Protein AF-A0A955GIR9-F1 (afdb_monomer)

pLDDT: mean 86.52, std 14.7, range [34.03, 98.25]

Structure (mmCIF, N/CA/C/O backbone):
data_AF-A0A955GIR9-F1
#
_entry.id   AF-A0A955GIR9-F1
#
loop_
_atom_site.group_PDB
_atom_site.id
_atom_site.type_symbol
_atom_site.label_atom_id
_atom_site.label_alt_id
_atom_site.label_comp_id
_atom_site.label_asym_id
_atom_site.label_entity_id
_atom_site.label_seq_id
_atom_site.pdbx_PDB_ins_code
_atom_site.Cartn_x
_atom_site.Cartn_y
_atom_site.Cartn_z
_atom_site.occupancy
_atom_site.B_iso_or_equiv
_atom_site.auth_seq_id
_atom_site.auth_comp_id
_atom_site.auth_asym_id
_atom_site.auth_atom_id
_atom_site.pdbx_PDB_model_num
ATOM 1 N N . MET A 1 1 ? 24.797 14.367 5.813 1.00 34.03 1 MET A N 1
ATOM 2 C CA . MET A 1 1 ? 24.221 13.313 6.670 1.00 34.03 1 MET A CA 1
ATOM 3 C C . MET A 1 1 ? 22.960 12.843 5.976 1.00 34.03 1 MET A C 1
ATOM 5 O O . MET A 1 1 ? 22.149 13.699 5.647 1.00 34.03 1 MET A O 1
ATOM 9 N N . ALA A 1 2 ? 22.855 11.559 5.633 1.00 34.19 2 ALA A N 1
ATOM 10 C CA . ALA A 1 2 ? 21.601 11.017 5.118 1.00 34.19 2 ALA A CA 1
ATOM 11 C C . ALA A 1 2 ? 20.567 11.131 6.244 1.00 34.19 2 ALA A C 1
ATOM 13 O O . ALA A 1 2 ? 20.858 10.725 7.366 1.00 34.19 2 ALA A O 1
ATOM 14 N N . ALA A 1 3 ? 19.431 11.775 5.984 1.00 36.03 3 ALA A N 1
ATOM 15 C CA . ALA A 1 3 ? 18.349 11.810 6.953 1.00 36.03 3 ALA A CA 1
ATOM 16 C C . ALA A 1 3 ? 17.792 10.387 7.065 1.00 36.03 3 ALA A C 1
ATOM 18 O O . ALA A 1 3 ? 17.328 9.835 6.068 1.00 36.03 3 ALA A O 1
ATOM 19 N N . GLU A 1 4 ? 17.892 9.777 8.246 1.00 43.47 4 GLU A N 1
ATOM 20 C CA . GLU A 1 4 ? 17.147 8.558 8.549 1.00 43.47 4 GLU A CA 1
ATOM 21 C C . GLU A 1 4 ? 15.661 8.901 8.444 1.00 43.47 4 GLU A C 1
ATOM 23 O O . GLU A 1 4 ? 15.160 9.766 9.166 1.00 43.47 4 GLU A O 1
ATOM 28 N N . LEU A 1 5 ? 14.967 8.274 7.492 1.00 52.59 5 LEU A N 1
ATOM 29 C CA . LEU A 1 5 ? 13.514 8.352 7.445 1.00 52.59 5 LEU A CA 1
ATOM 30 C C . LEU A 1 5 ? 12.979 7.697 8.729 1.00 52.59 5 LEU A C 1
ATOM 32 O O . LEU A 1 5 ? 13.460 6.621 9.097 1.00 52.59 5 LEU A O 1
ATOM 36 N N . PRO A 1 6 ? 12.036 8.333 9.444 1.00 59.78 6 PRO A N 1
ATOM 37 C CA . PRO A 1 6 ? 11.453 7.739 10.637 1.00 59.78 6 PRO A CA 1
ATOM 38 C C . PRO A 1 6 ? 10.823 6.389 10.284 1.00 59.78 6 PRO A C 1
ATOM 40 O O . PRO A 1 6 ? 10.183 6.250 9.245 1.00 59.78 6 PRO A O 1
ATOM 43 N N . VAL A 1 7 ? 11.017 5.391 11.148 1.00 69.00 7 VAL A N 1
ATOM 44 C CA . VAL A 1 7 ? 10.391 4.076 10.979 1.00 69.00 7 VAL A CA 1
ATOM 45 C C . VAL A 1 7 ? 8.876 4.248 11.070 1.00 69.00 7 VAL A C 1
ATOM 47 O O . VAL A 1 7 ? 8.363 4.666 12.109 1.00 69.00 7 VAL A O 1
ATOM 50 N N . GLU A 1 8 ? 8.171 3.941 9.985 1.00 82.75 8 GLU A N 1
ATOM 51 C CA . GLU A 1 8 ? 6.710 3.896 9.961 1.00 82.75 8 GLU A CA 1
ATOM 52 C C . GLU A 1 8 ? 6.212 2.748 10.851 1.00 82.75 8 GLU A C 1
ATOM 54 O O . GLU A 1 8 ? 6.776 1.649 10.857 1.00 82.75 8 GLU A O 1
ATOM 59 N N . ILE A 1 9 ? 5.169 3.015 11.641 1.00 90.88 9 ILE A N 1
ATOM 60 C CA . ILE A 1 9 ? 4.527 2.031 12.516 1.00 90.88 9 ILE A CA 1
ATOM 61 C C . ILE A 1 9 ? 3.118 1.824 11.984 1.00 90.88 9 ILE A C 1
ATOM 63 O O . ILE A 1 9 ? 2.282 2.722 12.063 1.00 90.88 9 ILE A O 1
ATOM 67 N N . GLU A 1 10 ? 2.859 0.635 11.456 1.00 93.12 10 GLU A N 1
ATOM 68 C CA . GLU A 1 10 ? 1.596 0.287 10.814 1.00 93.12 10 GLU A CA 1
ATOM 69 C C . GLU A 1 10 ? 1.093 -1.082 11.276 1.00 93.12 10 GLU A C 1
ATOM 71 O O . GLU A 1 10 ? 1.876 -1.967 11.627 1.00 93.12 10 GLU A O 1
ATOM 76 N N . GLY A 1 11 ? -0.226 -1.257 11.247 1.00 94.44 11 GLY A N 1
ATOM 77 C CA . GLY A 1 11 ? -0.863 -2.568 11.325 1.00 94.44 11 GLY A CA 1
ATOM 78 C C . GLY A 1 11 ? -1.603 -2.902 10.034 1.00 94.44 11 GLY A C 1
ATOM 79 O O . GLY A 1 11 ? -1.997 -2.001 9.286 1.00 94.44 11 GLY A O 1
ATOM 80 N N . LYS A 1 12 ? -1.795 -4.199 9.772 1.00 96.44 12 LYS A N 1
ATOM 81 C CA . LYS A 1 12 ? -2.462 -4.710 8.567 1.00 96.44 12 LYS A CA 1
ATOM 82 C C . LYS A 1 12 ? -3.564 -5.687 8.919 1.00 96.44 12 LYS A C 1
ATOM 84 O O . LYS A 1 12 ? -3.333 -6.621 9.680 1.00 96.44 12 LYS A O 1
ATOM 89 N N . TRP A 1 13 ? -4.723 -5.528 8.292 1.00 96.88 13 TRP A N 1
ATOM 90 C CA . TRP A 1 13 ? -5.874 -6.405 8.501 1.00 96.88 13 TRP A CA 1
ATOM 91 C C . TRP A 1 13 ? -6.466 -6.874 7.181 1.00 96.88 13 TRP A C 1
ATOM 93 O O . TRP A 1 13 ? -6.500 -6.124 6.206 1.00 96.88 13 TRP A O 1
ATOM 103 N N . LEU A 1 14 ? -6.990 -8.098 7.159 1.00 97.50 14 LEU A N 1
ATOM 104 C CA . LEU A 1 14 ? -7.974 -8.486 6.151 1.00 97.50 14 LEU A CA 1
ATOM 105 C C . LEU A 1 14 ? -9.303 -7.799 6.467 1.00 97.50 14 LEU A C 1
ATOM 107 O O . LEU A 1 14 ? -9.689 -7.703 7.631 1.00 97.50 14 LEU A O 1
ATOM 111 N N . ILE A 1 15 ? -10.014 -7.337 5.443 1.00 97.19 15 ILE A N 1
ATOM 112 C CA . ILE A 1 15 ? -11.361 -6.787 5.621 1.00 97.19 15 ILE A CA 1
ATOM 113 C C . ILE A 1 15 ? -12.363 -7.934 5.774 1.00 97.19 15 ILE A C 1
ATOM 115 O O . ILE A 1 15 ? -12.434 -8.817 4.922 1.00 97.19 15 ILE A O 1
ATOM 119 N N . GLU A 1 16 ? -13.156 -7.904 6.843 1.00 95.12 16 GLU A N 1
ATOM 120 C CA . GLU A 1 16 ? -14.176 -8.925 7.126 1.00 95.12 16 GLU A CA 1
ATOM 121 C C . GLU A 1 16 ? -15.546 -8.568 6.533 1.00 95.12 16 GLU A C 1
ATOM 123 O O . GLU A 1 16 ? -16.334 -9.445 6.182 1.00 95.12 16 GLU A O 1
ATOM 128 N N . ASN A 1 17 ? -15.854 -7.274 6.421 1.00 95.06 17 ASN A N 1
ATOM 129 C CA . ASN A 1 17 ? -17.151 -6.796 5.957 1.00 95.06 17 ASN A CA 1
ATOM 130 C C . ASN A 1 17 ? -17.052 -5.412 5.299 1.00 95.06 17 ASN A C 1
ATOM 132 O O . ASN A 1 17 ? -16.093 -4.670 5.492 1.00 95.06 17 ASN A O 1
ATOM 136 N N . ASP A 1 18 ? -18.079 -5.033 4.540 1.00 95.25 18 ASP A N 1
ATOM 137 C CA . ASP A 1 18 ? -18.105 -3.790 3.761 1.00 95.25 18 ASP A CA 1
ATOM 138 C C . ASP A 1 18 ? -18.413 -2.516 4.580 1.00 95.25 18 ASP A C 1
ATOM 140 O O . ASP A 1 18 ? -18.605 -1.447 3.993 1.00 95.25 18 ASP A O 1
ATOM 144 N N . LEU A 1 19 ? -18.442 -2.562 5.923 1.00 94.19 19 LEU A N 1
ATOM 145 C CA . LEU A 1 19 ? -18.730 -1.369 6.744 1.00 94.19 19 LEU A CA 1
ATOM 146 C C . LEU A 1 19 ? -17.664 -0.268 6.590 1.00 94.19 19 LEU A C 1
ATOM 148 O O . LEU A 1 19 ? -17.951 0.905 6.837 1.00 94.19 19 LEU A O 1
ATOM 152 N N . TRP A 1 20 ? -16.462 -0.602 6.108 1.00 93.50 20 TRP A N 1
ATOM 153 C CA . TRP A 1 20 ? -15.440 0.385 5.739 1.00 93.50 20 TRP A CA 1
ATOM 154 C C . TRP A 1 20 ? -15.932 1.364 4.656 1.00 93.50 20 TRP A C 1
ATOM 156 O O . TRP A 1 20 ? -15.504 2.515 4.622 1.00 93.50 20 TRP A O 1
ATOM 166 N N . ARG A 1 21 ? -16.886 0.959 3.803 1.00 94.19 21 ARG A N 1
ATOM 167 C CA . ARG A 1 21 ? -17.457 1.812 2.743 1.00 94.19 21 ARG A CA 1
ATOM 168 C C . ARG A 1 21 ? -18.323 2.951 3.276 1.00 94.19 21 ARG A C 1
ATOM 170 O O . ARG A 1 21 ? -18.674 3.849 2.519 1.00 94.19 21 ARG A O 1
ATOM 177 N N . GLN A 1 22 ? -18.688 2.903 4.556 1.00 92.00 22 GLN A N 1
ATOM 178 C CA . GLN A 1 22 ? -19.428 3.971 5.230 1.00 92.00 22 GLN A CA 1
ATOM 179 C C . GLN A 1 22 ? -18.505 5.096 5.715 1.00 92.00 22 GLN A C 1
ATOM 181 O O . GLN A 1 22 ? -18.993 6.147 6.120 1.00 92.00 22 GLN A O 1
ATOM 186 N N . GLN A 1 23 ? -17.184 4.883 5.690 1.00 91.25 23 GLN A N 1
ATOM 187 C CA . GLN A 1 23 ? -16.218 5.911 6.056 1.00 91.25 23 GLN A CA 1
ATOM 188 C C . GLN A 1 23 ? -16.098 6.950 4.941 1.00 91.25 23 GLN A C 1
ATOM 190 O O . GLN A 1 23 ? -16.270 6.655 3.754 1.00 91.25 23 GLN A O 1
ATOM 195 N N . ARG A 1 24 ? -15.762 8.181 5.322 1.00 92.00 24 ARG A N 1
ATOM 196 C CA . ARG A 1 24 ? -15.520 9.253 4.363 1.00 92.00 24 ARG A CA 1
ATOM 197 C C . ARG A 1 24 ? -14.262 8.935 3.553 1.00 92.00 24 ARG A C 1
ATOM 199 O O . ARG A 1 24 ? -13.177 8.783 4.106 1.00 92.00 24 ARG A O 1
ATOM 206 N N . VAL A 1 25 ? -14.405 8.859 2.232 1.00 92.75 25 VAL A N 1
ATOM 207 C CA . VAL A 1 25 ? -13.278 8.660 1.311 1.00 92.75 25 VAL A CA 1
ATOM 208 C C . VAL A 1 25 ? -12.625 10.010 1.025 1.00 92.75 25 VAL A C 1
ATOM 210 O O . VAL A 1 25 ? -13.271 10.915 0.499 1.00 92.75 25 VAL A O 1
ATOM 213 N N . LEU A 1 26 ? -11.341 10.136 1.356 1.00 91.81 26 LEU A N 1
ATOM 214 C CA . LEU A 1 26 ? -10.539 11.334 1.103 1.00 91.81 26 LEU A CA 1
ATOM 215 C C . LEU A 1 26 ? -10.024 11.372 -0.337 1.00 91.81 26 LEU A C 1
ATOM 217 O O . LEU A 1 26 ? -10.061 12.412 -0.990 1.00 91.81 26 LEU A O 1
ATOM 221 N N . ARG A 1 27 ? -9.539 10.232 -0.838 1.00 93.00 27 ARG A N 1
ATOM 222 C CA . ARG A 1 27 ? -9.094 10.052 -2.227 1.00 93.00 27 ARG A CA 1
ATOM 223 C C . ARG A 1 27 ? -9.007 8.571 -2.583 1.00 93.00 27 ARG A C 1
ATOM 225 O O . ARG A 1 27 ? -8.879 7.720 -1.703 1.00 93.00 27 ARG A O 1
ATOM 232 N N . VAL A 1 28 ? -9.010 8.283 -3.882 1.00 94.88 28 VAL A N 1
ATOM 233 C CA . VAL A 1 28 ? -8.782 6.936 -4.422 1.00 94.88 28 VAL A CA 1
ATOM 234 C C . VAL A 1 28 ? -7.630 6.979 -5.414 1.00 94.88 28 VAL A C 1
ATOM 236 O O . VAL A 1 28 ? -7.619 7.813 -6.321 1.00 94.88 28 VAL A O 1
ATOM 239 N N . VAL A 1 29 ? -6.673 6.070 -5.255 1.00 96.44 29 VAL A N 1
ATOM 240 C CA . VAL A 1 29 ? -5.513 5.934 -6.138 1.00 96.44 29 VAL A CA 1
ATOM 241 C C . VAL A 1 29 ? -5.506 4.531 -6.723 1.00 96.44 29 VAL A C 1
ATOM 243 O O . VAL A 1 29 ? -5.449 3.550 -5.988 1.00 96.44 29 VAL A O 1
ATOM 246 N N . ASN A 1 30 ? -5.545 4.413 -8.045 1.00 97.19 30 ASN A N 1
ATOM 247 C CA . ASN A 1 30 ? -5.297 3.133 -8.696 1.00 97.19 30 ASN A CA 1
ATOM 248 C C . ASN A 1 30 ? -3.796 2.950 -8.861 1.00 97.19 30 ASN A C 1
ATOM 250 O O . ASN A 1 30 ? -3.104 3.851 -9.338 1.00 97.19 30 ASN A O 1
ATOM 254 N N . ILE A 1 31 ? -3.307 1.788 -8.452 1.00 97.56 31 ILE A N 1
ATOM 255 C CA . ILE A 1 31 ? -1.887 1.469 -8.399 1.00 97.56 31 ILE A CA 1
ATOM 256 C C . ILE A 1 31 ? -1.647 0.212 -9.220 1.00 97.56 31 ILE A C 1
ATOM 258 O O . ILE A 1 31 ? -2.292 -0.812 -9.002 1.00 97.56 31 ILE A O 1
ATOM 262 N N . PHE A 1 32 ? -0.668 0.290 -10.113 1.00 97.31 32 PHE A N 1
ATOM 263 C CA . PHE A 1 32 ? -0.132 -0.815 -10.891 1.00 97.31 32 PHE A CA 1
ATOM 264 C C . PHE A 1 32 ? 1.349 -0.915 -10.577 1.00 97.31 32 PHE A C 1
ATOM 266 O O . PHE A 1 32 ? 2.105 0.028 -10.804 1.00 97.31 32 PHE A O 1
ATOM 273 N N . GLN A 1 33 ? 1.775 -2.042 -10.031 1.00 96.25 33 GLN A N 1
ATOM 274 C CA . GLN A 1 33 ? 3.166 -2.242 -9.657 1.00 96.25 33 GLN A CA 1
ATOM 275 C C . GLN A 1 33 ? 3.654 -3.606 -10.112 1.00 96.25 33 GLN A C 1
ATOM 277 O O . GLN A 1 33 ? 2.906 -4.584 -10.116 1.00 96.25 33 GLN A O 1
ATOM 282 N N . GLY A 1 34 ? 4.920 -3.647 -10.498 1.00 96.44 34 GLY A N 1
ATOM 283 C CA . GLY A 1 34 ? 5.586 -4.841 -10.979 1.00 96.44 34 GLY A CA 1
ATOM 284 C C . GLY A 1 34 ? 6.974 -4.949 -10.371 1.00 96.44 34 GLY A C 1
ATOM 285 O O . GLY A 1 34 ? 7.661 -3.941 -10.178 1.00 96.44 34 GLY A O 1
ATOM 286 N N . TYR A 1 35 ? 7.368 -6.173 -10.049 1.00 94.75 35 TYR A N 1
ATOM 287 C CA . TYR A 1 35 ? 8.660 -6.481 -9.454 1.00 94.75 35 TYR A CA 1
ATOM 288 C C . TYR A 1 35 ? 9.577 -7.051 -10.528 1.00 94.75 35 TYR A C 1
ATOM 290 O O . TYR A 1 35 ? 9.248 -8.028 -11.198 1.00 94.75 35 TYR A O 1
ATOM 298 N N . LEU A 1 36 ? 10.722 -6.402 -10.714 1.00 92.00 36 LEU A N 1
ATOM 299 C CA . LEU A 1 36 ? 11.750 -6.859 -11.634 1.00 92.00 36 LEU A CA 1
ATOM 300 C C . LEU A 1 36 ? 12.567 -7.953 -10.954 1.00 92.00 36 LEU A C 1
ATOM 302 O O . LEU A 1 36 ? 12.865 -7.875 -9.757 1.00 92.00 36 LEU A O 1
ATOM 306 N N . LYS A 1 37 ? 12.971 -8.956 -11.735 1.00 82.81 37 LYS A N 1
ATOM 307 C CA . LYS A 1 37 ? 13.926 -9.956 -11.257 1.00 82.81 37 LYS A CA 1
ATOM 308 C C . LYS A 1 37 ? 15.225 -9.252 -10.837 1.00 82.81 37 LYS A C 1
ATOM 310 O O . LYS A 1 37 ? 15.639 -8.310 -11.523 1.00 82.81 37 LYS A O 1
ATOM 315 N N . PRO A 1 38 ? 15.866 -9.686 -9.737 1.00 74.88 38 PRO A N 1
ATOM 316 C CA . PRO A 1 38 ? 17.162 -9.150 -9.349 1.00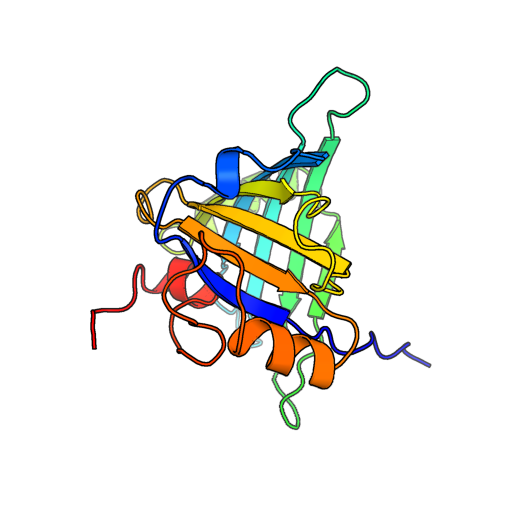 74.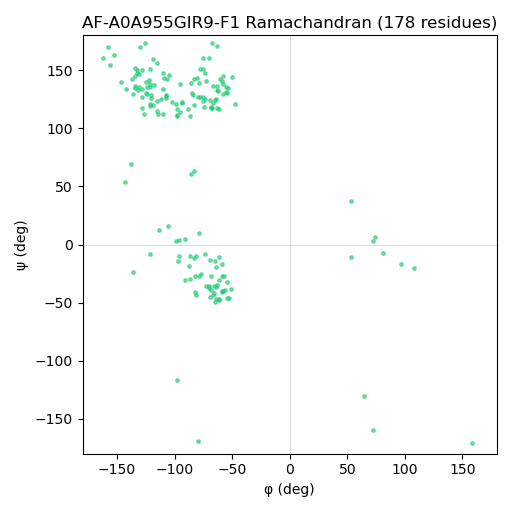88 38 PRO A CA 1
ATOM 317 C C . PRO A 1 38 ? 18.150 -9.297 -10.507 1.00 74.88 38 PRO A C 1
ATOM 319 O O . PRO A 1 38 ? 18.198 -10.344 -11.155 1.00 74.88 38 PRO A O 1
ATOM 322 N N . ASP A 1 39 ? 18.915 -8.245 -10.781 1.00 71.25 39 ASP A N 1
ATOM 323 C CA . ASP A 1 39 ? 20.054 -8.340 -11.692 1.00 71.25 39 ASP A CA 1
ATOM 324 C C . ASP A 1 39 ? 21.269 -8.950 -10.962 1.00 71.25 39 ASP A C 1
ATOM 326 O O . ASP A 1 39 ? 21.157 -9.462 -9.845 1.00 71.25 39 ASP A O 1
ATOM 330 N N . SER A 1 40 ? 22.453 -8.904 -11.579 1.00 70.06 40 SER A N 1
ATOM 331 C CA . SER A 1 40 ? 23.691 -9.427 -10.987 1.00 70.06 40 SER A CA 1
ATOM 332 C C . SER A 1 40 ? 24.073 -8.790 -9.643 1.00 70.06 40 SER A C 1
ATOM 334 O O . SER A 1 40 ? 24.904 -9.354 -8.938 1.00 70.06 40 SER A O 1
ATOM 336 N N . SER A 1 41 ? 23.496 -7.637 -9.282 1.00 64.69 41 SER A N 1
ATOM 337 C CA . SER A 1 41 ? 23.697 -6.994 -7.976 1.00 64.69 41 SER A CA 1
ATOM 338 C C . SER A 1 41 ? 22.822 -7.578 -6.861 1.00 64.69 41 SER A C 1
ATOM 340 O O . SER A 1 41 ? 23.009 -7.225 -5.702 1.00 64.69 41 SER A O 1
ATOM 342 N N . GLY A 1 42 ? 21.843 -8.432 -7.188 1.00 68.00 42 GLY A N 1
ATOM 343 C CA . GLY A 1 42 ? 20.885 -8.965 -6.214 1.00 68.00 42 GLY A CA 1
ATOM 344 C C . GLY A 1 42 ? 19.842 -7.947 -5.734 1.00 68.00 42 GLY A C 1
ATOM 345 O O . GLY A 1 42 ? 19.004 -8.280 -4.896 1.00 68.00 42 GLY A O 1
ATOM 346 N N . MET A 1 43 ? 19.850 -6.722 -6.272 1.00 74.06 43 MET A N 1
ATOM 347 C CA . MET A 1 43 ? 18.963 -5.650 -5.834 1.00 74.06 43 MET A CA 1
ATOM 348 C C . MET A 1 43 ? 17.523 -5.873 -6.310 1.00 74.06 43 MET A C 1
ATOM 350 O O . MET A 1 43 ? 17.250 -6.006 -7.507 1.00 74.06 43 MET A O 1
ATOM 354 N N . ALA A 1 44 ? 16.579 -5.870 -5.368 1.00 82.06 44 ALA A N 1
ATOM 355 C CA . ALA A 1 44 ? 15.161 -5.938 -5.691 1.00 82.06 44 ALA A CA 1
ATOM 356 C C . ALA A 1 44 ? 14.690 -4.577 -6.219 1.00 82.06 44 ALA A C 1
ATOM 358 O O . ALA A 1 44 ? 14.882 -3.546 -5.568 1.00 82.06 44 ALA A O 1
ATOM 359 N N . ARG A 1 45 ? 14.053 -4.573 -7.393 1.00 90.94 45 ARG A N 1
ATOM 360 C CA . ARG A 1 45 ? 13.504 -3.360 -8.007 1.00 90.94 45 ARG A CA 1
ATOM 361 C C . ARG A 1 45 ? 12.006 -3.498 -8.232 1.00 90.94 45 ARG A C 1
ATOM 363 O O . ARG A 1 45 ? 11.526 -4.541 -8.674 1.00 90.94 45 ARG A O 1
ATOM 370 N N . ARG A 1 46 ? 11.277 -2.426 -7.948 1.00 94.62 46 ARG A N 1
ATOM 371 C CA . ARG A 1 46 ? 9.844 -2.286 -8.215 1.00 94.62 46 ARG A CA 1
ATOM 372 C C . ARG A 1 46 ? 9.638 -1.089 -9.125 1.00 94.62 46 ARG A C 1
ATOM 374 O O . ARG A 1 46 ? 10.180 -0.027 -8.847 1.00 94.62 46 ARG A O 1
ATOM 381 N 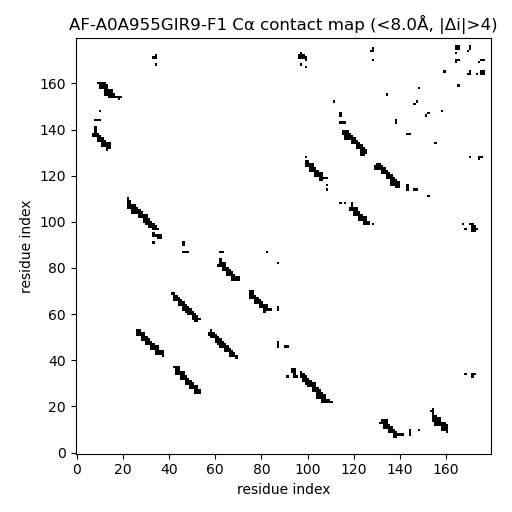N . ILE A 1 47 ? 8.803 -1.235 -10.140 1.00 96.81 47 ILE A N 1
ATOM 382 C CA . ILE A 1 47 ? 8.235 -0.099 -10.870 1.00 96.81 47 ILE A CA 1
ATOM 383 C C . ILE A 1 47 ? 6.766 0.061 -10.488 1.00 96.81 47 ILE A C 1
ATOM 385 O O . ILE A 1 47 ? 6.065 -0.931 -10.266 1.00 96.81 47 ILE A O 1
ATOM 389 N N . ARG A 1 48 ? 6.301 1.304 -10.380 1.00 97.44 48 ARG A N 1
ATOM 390 C CA . ARG A 1 48 ? 4.931 1.649 -9.995 1.00 97.44 48 ARG A CA 1
ATOM 391 C C . ARG A 1 48 ? 4.396 2.747 -10.901 1.00 97.44 48 ARG A C 1
ATOM 393 O O . ARG A 1 48 ? 5.024 3.789 -11.025 1.00 97.44 48 ARG A O 1
ATOM 400 N N . TYR A 1 49 ? 3.211 2.526 -11.450 1.00 97.25 49 TYR A N 1
ATOM 401 C CA . TYR A 1 49 ? 2.349 3.558 -12.003 1.00 97.25 49 TYR A CA 1
ATOM 402 C C . TYR A 1 49 ? 1.164 3.760 -11.057 1.00 97.25 49 TYR A C 1
ATOM 404 O O . TYR A 1 49 ? 0.485 2.799 -10.691 1.00 97.25 49 TYR A O 1
ATOM 412 N N . SER A 1 50 ? 0.916 5.004 -10.666 1.00 96.31 50 SER A N 1
ATOM 413 C CA . SER A 1 50 ? -0.225 5.385 -9.839 1.00 96.31 50 SER A CA 1
ATOM 414 C C . SER A 1 50 ? -1.023 6.477 -10.531 1.00 96.31 50 SER A C 1
ATOM 416 O O . SER A 1 50 ? -0.434 7.415 -11.073 1.00 96.31 50 SER A O 1
ATOM 418 N N . HIS A 1 51 ? -2.351 6.406 -10.459 1.00 94.25 51 HIS A N 1
ATOM 419 C CA . HIS A 1 51 ? -3.199 7.526 -10.848 1.00 94.25 51 HIS A CA 1
ATOM 420 C C . HIS A 1 51 ? -4.303 7.797 -9.829 1.00 94.25 51 HIS A C 1
ATOM 422 O O . HIS A 1 51 ? -4.992 6.885 -9.368 1.00 94.25 51 HIS A O 1
ATOM 428 N N . THR A 1 52 ? -4.485 9.071 -9.498 1.00 92.69 52 THR A N 1
ATOM 429 C CA . THR A 1 52 ? -5.549 9.513 -8.590 1.00 92.69 52 THR A CA 1
ATOM 430 C C . THR A 1 52 ? -6.842 9.689 -9.381 1.00 92.69 52 THR A C 1
ATOM 432 O O . THR A 1 52 ? -6.852 10.334 -10.434 1.00 92.69 52 THR A O 1
ATOM 435 N N . ALA A 1 53 ? -7.931 9.087 -8.907 1.00 80.06 53 ALA A N 1
ATOM 436 C CA . ALA A 1 53 ? -9.264 9.297 -9.460 1.00 80.06 53 ALA A CA 1
ATOM 437 C C . ALA A 1 53 ? -9.889 10.567 -8.860 1.00 80.06 53 ALA A C 1
ATOM 439 O O . ALA A 1 53 ? -9.721 10.844 -7.675 1.00 80.06 53 ALA A O 1
ATOM 440 N N . GLY A 1 54 ? -10.624 11.330 -9.670 1.00 72.94 54 GLY A N 1
ATOM 441 C CA . GLY A 1 54 ? -11.273 12.564 -9.230 1.00 72.94 54 GLY A CA 1
ATOM 442 C C . GLY A 1 54 ? -11.590 13.513 -10.381 1.00 72.94 54 GLY A C 1
ATOM 443 O O . GLY A 1 54 ? -11.471 13.152 -11.564 1.00 72.94 54 GLY A O 1
ATOM 444 N N . ASP A 1 55 ? -12.002 14.727 -10.020 1.00 71.06 55 ASP A N 1
ATOM 445 C CA . ASP A 1 55 ? -12.117 15.841 -10.960 1.00 71.06 55 ASP A CA 1
ATOM 446 C C . ASP A 1 55 ? -10.746 16.224 -11.552 1.00 71.06 55 ASP A C 1
ATOM 448 O O . ASP A 1 55 ? -9.701 15.714 -11.141 1.00 71.06 55 ASP A O 1
ATOM 452 N N . GLU A 1 56 ? -10.738 17.098 -12.558 1.00 67.56 56 GLU A N 1
ATOM 453 C CA . GLU A 1 56 ? -9.502 17.493 -13.247 1.00 67.56 56 GLU A CA 1
ATOM 454 C C . GLU A 1 56 ? -8.431 18.072 -12.311 1.00 67.56 56 GLU A C 1
ATOM 456 O O . GLU A 1 56 ? -7.248 17.913 -12.600 1.00 67.56 56 GLU A O 1
ATOM 461 N N . SER A 1 57 ? -8.814 18.673 -11.178 1.00 67.50 57 SER A N 1
ATOM 462 C CA . SER A 1 57 ? -7.872 19.255 -10.213 1.00 67.50 57 SER A CA 1
ATOM 463 C C . SER A 1 57 ? -7.174 18.209 -9.337 1.00 67.50 57 SER A C 1
ATOM 465 O O . SER A 1 57 ? -6.058 18.436 -8.872 1.00 67.50 57 SER A O 1
ATOM 467 N N . MET A 1 58 ? -7.806 17.048 -9.141 1.00 65.69 58 MET A N 1
ATOM 468 C CA . MET A 1 58 ? -7.280 15.946 -8.328 1.00 65.69 58 MET A CA 1
ATOM 469 C C . MET A 1 58 ? -6.566 14.866 -9.146 1.00 65.69 58 MET A C 1
ATOM 471 O O . MET A 1 58 ? -5.878 14.014 -8.576 1.00 65.69 58 MET A O 1
ATOM 475 N N . ARG A 1 59 ? -6.732 14.859 -10.474 1.00 78.94 59 ARG A N 1
ATOM 476 C CA . ARG A 1 59 ? -6.093 13.871 -11.348 1.00 78.94 59 ARG A CA 1
ATOM 477 C C . ARG A 1 59 ? -4.589 14.092 -11.381 1.00 78.94 59 ARG A C 1
ATOM 479 O O . ARG A 1 59 ? -4.091 15.101 -11.867 1.00 78.94 59 ARG A O 1
ATOM 486 N N . SER A 1 60 ? -3.863 13.081 -10.938 1.00 87.62 60 SER A N 1
ATOM 487 C CA . SER A 1 60 ? -2.415 13.003 -11.069 1.00 87.62 60 SER A CA 1
ATOM 488 C C . SER A 1 60 ? -2.025 11.628 -11.581 1.00 87.62 60 SER A C 1
ATOM 490 O O . SER A 1 60 ? -2.731 10.646 -11.348 1.00 87.62 60 SER A O 1
ATOM 492 N N . CYS A 1 61 ? -0.914 11.569 -12.306 1.00 92.25 61 CYS A N 1
ATOM 493 C CA . CYS A 1 61 ? -0.258 10.335 -12.706 1.00 92.25 61 CYS A CA 1
ATOM 494 C C . CYS A 1 61 ? 1.185 10.396 -12.217 1.00 92.25 61 CYS A C 1
ATOM 496 O O . CYS A 1 61 ? 1.840 11.424 -12.382 1.00 92.25 61 CYS A O 1
ATOM 498 N N . GLN A 1 62 ? 1.668 9.308 -11.634 1.00 95.31 62 GLN A N 1
ATOM 499 C CA . GLN A 1 62 ? 3.039 9.203 -11.156 1.00 95.31 62 GLN A CA 1
ATOM 500 C C . GLN A 1 62 ? 3.633 7.871 -11.594 1.00 95.31 62 GLN A C 1
ATOM 502 O O . GLN A 1 62 ? 2.981 6.831 -11.474 1.00 95.31 62 GLN A O 1
ATOM 507 N N . TRP A 1 63 ? 4.875 7.911 -12.062 1.00 97.00 63 TRP A N 1
ATOM 508 C CA . TRP A 1 63 ? 5.666 6.735 -12.384 1.00 97.00 63 TRP A CA 1
ATOM 509 C C . TRP A 1 63 ? 6.926 6.758 -11.536 1.00 97.00 63 TRP A C 1
ATOM 511 O O . TRP A 1 63 ? 7.653 7.746 -11.519 1.00 97.00 63 TRP A O 1
ATOM 521 N N . LEU A 1 64 ? 7.166 5.674 -10.810 1.00 96.06 64 LEU A N 1
ATOM 522 C CA . LEU A 1 64 ? 8.286 5.558 -9.887 1.00 96.06 64 LEU A CA 1
ATOM 523 C C . LEU A 1 64 ? 9.009 4.239 -10.089 1.00 96.06 64 LEU A C 1
ATOM 525 O O . LEU A 1 64 ? 8.386 3.205 -10.345 1.00 96.06 64 LEU A O 1
ATOM 529 N N . GLN A 1 65 ? 10.315 4.272 -9.865 1.00 94.12 65 GLN A N 1
ATOM 530 C CA . GLN A 1 65 ? 11.119 3.097 -9.590 1.00 94.12 65 GLN A CA 1
ATOM 531 C C . GLN A 1 65 ? 11.576 3.136 -8.132 1.00 94.12 65 GLN A C 1
ATOM 533 O O . GLN A 1 65 ? 12.076 4.150 -7.654 1.00 94.12 65 GLN A O 1
ATOM 538 N N . THR A 1 66 ? 11.440 2.012 -7.440 1.00 91.62 66 THR A N 1
ATOM 539 C CA . THR A 1 66 ? 12.001 1.791 -6.109 1.00 91.62 66 THR A CA 1
ATOM 540 C C . THR A 1 66 ? 13.097 0.740 -6.214 1.00 91.62 66 THR A C 1
ATOM 542 O O . THR A 1 66 ? 12.846 -0.367 -6.700 1.00 91.62 66 THR A O 1
ATOM 545 N N . ALA A 1 67 ? 14.296 1.060 -5.740 1.00 86.94 67 ALA A N 1
ATOM 546 C CA . ALA A 1 67 ? 15.384 0.107 -5.564 1.00 86.94 67 ALA A CA 1
ATOM 547 C C . ALA A 1 67 ? 15.582 -0.159 -4.069 1.00 86.94 67 ALA A C 1
ATOM 549 O O . ALA A 1 67 ? 15.743 0.780 -3.288 1.00 86.94 67 ALA A O 1
ATOM 550 N N . LYS A 1 68 ? 15.553 -1.434 -3.675 1.00 78.81 68 LYS A N 1
ATOM 551 C CA . LYS A 1 68 ? 15.746 -1.859 -2.288 1.00 78.81 68 LYS A CA 1
ATOM 552 C C . LYS A 1 68 ? 17.084 -2.569 -2.151 1.00 78.81 68 LYS A C 1
ATOM 554 O O . LYS A 1 68 ? 17.260 -3.659 -2.698 1.00 78.81 68 LYS A O 1
ATOM 559 N N . GLY A 1 69 ? 18.003 -1.933 -1.429 1.00 68.62 69 GLY A N 1
ATOM 560 C CA . GLY A 1 69 ? 19.320 -2.483 -1.127 1.00 68.62 69 GLY A CA 1
ATOM 561 C C . GLY A 1 69 ? 19.259 -3.697 -0.197 1.00 68.62 69 GLY A C 1
ATOM 562 O O . GLY A 1 69 ? 18.201 -4.060 0.328 1.00 68.62 69 GLY A O 1
ATOM 563 N N . GLU A 1 70 ? 20.414 -4.327 0.016 1.00 66.19 70 GLU A N 1
ATOM 564 C CA . GLU A 1 70 ? 20.538 -5.450 0.945 1.00 66.19 70 GLU A CA 1
ATOM 565 C C . GLU A 1 70 ? 20.102 -5.063 2.364 1.00 66.19 70 GLU A C 1
ATOM 567 O O . GLU A 1 70 ? 20.321 -3.940 2.827 1.00 66.19 70 GLU A O 1
ATOM 572 N N . ARG A 1 71 ? 19.482 -6.014 3.076 1.00 61.47 71 ARG A N 1
ATOM 573 C CA . ARG A 1 71 ? 19.153 -5.813 4.487 1.00 61.47 71 ARG A CA 1
ATOM 574 C C . ARG A 1 71 ? 20.414 -5.930 5.334 1.00 61.47 71 ARG A C 1
ATOM 576 O O . ARG A 1 71 ? 20.981 -7.014 5.438 1.00 61.47 71 ARG A O 1
ATOM 583 N N . VAL A 1 72 ? 20.772 -4.856 6.027 1.00 57.75 72 VAL A N 1
ATOM 584 C CA . VAL A 1 72 ? 21.820 -4.832 7.052 1.00 57.75 72 VAL A CA 1
ATOM 585 C C . VAL A 1 72 ? 21.153 -4.523 8.393 1.00 57.75 72 VAL A C 1
ATOM 587 O O . VAL A 1 72 ? 20.426 -3.543 8.521 1.00 57.75 72 VAL A O 1
ATOM 590 N N . ASN A 1 73 ? 21.338 -5.389 9.395 1.00 61.00 73 ASN A N 1
ATOM 591 C CA . ASN A 1 73 ? 20.743 -5.247 10.737 1.00 61.00 73 ASN A CA 1
ATOM 592 C C . ASN A 1 73 ? 19.213 -5.043 10.743 1.00 61.00 73 ASN A C 1
ATOM 594 O O . ASN A 1 73 ? 18.671 -4.277 11.533 1.00 61.00 73 ASN A O 1
ATOM 598 N N . GLY A 1 74 ? 18.500 -5.723 9.840 1.00 54.38 74 GLY A N 1
ATOM 599 C CA . GLY A 1 74 ? 17.039 -5.633 9.739 1.00 54.38 74 GLY A CA 1
ATOM 600 C C . GLY A 1 74 ? 16.520 -4.415 8.968 1.00 54.38 74 GLY A C 1
ATOM 601 O O . GLY A 1 74 ? 15.335 -4.394 8.632 1.00 54.38 74 GLY A O 1
ATOM 602 N N . GLN A 1 75 ? 17.384 -3.474 8.587 1.00 56.31 75 GLN A N 1
ATOM 603 C CA . GLN A 1 75 ? 17.046 -2.295 7.788 1.00 56.31 75 GLN A CA 1
ATOM 604 C C . GLN A 1 75 ? 17.530 -2.470 6.346 1.00 56.31 75 GLN A C 1
ATOM 606 O O . GLN A 1 75 ? 18.554 -3.102 6.110 1.00 56.31 75 GLN A O 1
ATOM 611 N N . ALA A 1 76 ? 16.794 -1.937 5.376 1.00 66.94 76 ALA A N 1
ATOM 612 C CA . ALA A 1 76 ? 17.240 -1.851 3.988 1.00 66.94 76 ALA A CA 1
ATOM 613 C C . ALA A 1 76 ? 17.020 -0.427 3.498 1.00 66.94 76 ALA A C 1
ATOM 615 O O . ALA A 1 76 ? 15.955 0.142 3.734 1.00 66.94 76 ALA A O 1
ATOM 616 N N . THR A 1 77 ? 18.010 0.122 2.801 1.00 72.50 77 THR A N 1
ATOM 617 C CA . THR A 1 77 ? 17.858 1.405 2.122 1.00 72.50 77 THR A CA 1
ATOM 618 C C . THR A 1 77 ? 16.904 1.225 0.952 1.00 72.50 77 THR A C 1
ATOM 620 O O . THR A 1 77 ? 17.133 0.382 0.080 1.00 72.50 77 THR A O 1
ATOM 623 N N . GLU A 1 78 ? 15.845 2.022 0.931 1.00 78.69 78 GLU A N 1
ATOM 624 C CA . GLU A 1 78 ? 14.954 2.144 -0.214 1.00 78.69 78 GLU A CA 1
ATOM 625 C C . GLU A 1 78 ? 15.204 3.496 -0.876 1.00 78.69 78 GLU A C 1
ATOM 627 O O . GLU A 1 78 ? 15.240 4.531 -0.212 1.00 78.69 78 GLU A O 1
ATOM 632 N N . VAL A 1 79 ? 15.427 3.476 -2.187 1.00 83.44 79 VAL A N 1
ATOM 633 C CA . VAL A 1 79 ? 15.565 4.685 -3.001 1.00 83.44 79 VAL A CA 1
ATOM 634 C C . VAL A 1 79 ? 14.405 4.707 -3.978 1.00 83.44 79 VAL A C 1
ATOM 636 O O . VAL A 1 79 ? 14.301 3.824 -4.832 1.00 83.44 79 VAL A O 1
ATOM 639 N N . GLU A 1 80 ? 13.532 5.700 -3.837 1.00 89.69 80 GLU A N 1
ATOM 640 C CA . GLU A 1 80 ? 12.483 5.994 -4.811 1.00 89.69 80 GLU A CA 1
ATOM 641 C C . GLU A 1 80 ? 12.956 7.084 -5.776 1.00 89.69 80 GLU A C 1
ATOM 643 O O . GLU A 1 80 ? 13.626 8.043 -5.390 1.00 89.69 80 GLU A O 1
ATOM 648 N N . THR A 1 81 ? 12.654 6.918 -7.059 1.00 92.62 81 THR A N 1
ATOM 649 C CA . THR A 1 81 ? 13.025 7.869 -8.111 1.00 92.62 81 THR A CA 1
ATOM 650 C C . THR A 1 81 ? 11.893 7.968 -9.119 1.00 92.62 81 THR A C 1
ATOM 652 O O . THR A 1 81 ? 11.352 6.942 -9.540 1.00 92.62 81 THR A O 1
ATOM 655 N N . ASP A 1 82 ? 11.537 9.195 -9.501 1.00 95.94 82 ASP A N 1
ATOM 656 C CA . ASP A 1 82 ? 10.615 9.439 -10.608 1.00 95.94 82 ASP A CA 1
ATOM 657 C C . ASP A 1 82 ? 11.210 8.893 -11.906 1.00 95.94 82 ASP A C 1
ATOM 659 O O . ASP A 1 82 ? 12.373 9.135 -12.228 1.00 95.94 82 ASP A O 1
ATOM 663 N N . ILE A 1 83 ? 10.393 8.150 -12.644 1.00 95.69 83 ILE A N 1
ATOM 664 C CA . ILE A 1 83 ? 10.710 7.696 -13.996 1.00 95.69 83 ILE A CA 1
ATOM 665 C C . ILE A 1 83 ? 9.679 8.270 -14.959 1.00 95.69 83 ILE A C 1
ATOM 667 O O . ILE A 1 83 ? 8.578 8.674 -14.583 1.00 95.69 83 ILE A O 1
ATOM 671 N N . THR A 1 84 ? 10.027 8.319 -16.230 1.00 96.56 84 THR A N 1
ATOM 672 C CA . THR A 1 84 ? 9.104 8.701 -17.288 1.00 96.56 84 THR A CA 1
ATOM 673 C C . THR A 1 84 ? 8.122 7.569 -17.583 1.00 96.56 84 THR A C 1
ATOM 675 O O . THR A 1 84 ? 8.364 6.389 -17.317 1.00 96.56 84 THR A O 1
ATOM 678 N N . ARG A 1 85 ? 7.003 7.926 -18.216 1.00 96.19 85 ARG A N 1
ATOM 679 C CA . ARG A 1 85 ? 6.056 6.946 -18.755 1.00 96.19 85 ARG A CA 1
ATOM 680 C C . ARG A 1 85 ? 6.726 5.967 -19.730 1.00 96.19 85 ARG A C 1
ATOM 682 O O . ARG A 1 85 ? 6.395 4.789 -19.699 1.00 96.19 85 ARG A O 1
ATOM 689 N N . ILE A 1 86 ? 7.647 6.451 -20.568 1.00 97.25 86 ILE A N 1
ATOM 690 C CA . ILE A 1 86 ? 8.349 5.631 -21.569 1.00 97.25 86 ILE A CA 1
ATOM 691 C C . ILE A 1 86 ? 9.212 4.578 -20.867 1.00 97.25 86 ILE A C 1
ATOM 693 O O . ILE A 1 86 ? 9.071 3.395 -21.154 1.00 97.25 86 ILE A O 1
ATOM 697 N N . GLU A 1 87 ? 10.018 4.982 -19.881 1.00 96.75 87 GLU A N 1
ATOM 698 C CA . GLU A 1 87 ? 10.839 4.048 -19.093 1.00 96.75 87 GLU A CA 1
ATOM 699 C C . GLU A 1 87 ? 9.978 2.998 -18.376 1.00 96.75 87 GLU A C 1
ATOM 701 O O . GLU A 1 87 ? 10.319 1.815 -18.349 1.00 96.75 87 GLU A O 1
ATOM 706 N N . PHE A 1 88 ? 8.827 3.399 -17.823 1.00 96.88 88 PHE A N 1
ATOM 707 C CA . PHE A 1 88 ? 7.889 2.446 -17.231 1.00 96.88 88 PHE A CA 1
ATOM 708 C C . PHE A 1 88 ? 7.357 1.443 -18.263 1.00 96.88 88 PHE A C 1
ATOM 710 O O . PHE A 1 88 ? 7.341 0.246 -17.986 1.00 96.88 88 PHE A O 1
ATOM 717 N N . GLU A 1 89 ? 6.921 1.909 -19.437 1.00 96.56 89 GLU A N 1
ATOM 718 C CA . GLU A 1 89 ? 6.383 1.056 -20.505 1.00 96.56 89 GLU A CA 1
ATOM 719 C C . GLU A 1 89 ? 7.436 0.068 -21.041 1.00 96.56 89 GLU A C 1
ATOM 721 O O . GLU A 1 89 ? 7.096 -1.082 -21.319 1.00 96.56 89 GLU A O 1
ATOM 726 N N . GLU A 1 90 ? 8.711 0.461 -21.108 1.00 96.94 90 GLU A N 1
ATOM 727 C CA . GLU A 1 90 ? 9.828 -0.416 -21.495 1.00 96.94 90 GLU A CA 1
ATOM 728 C C . GLU A 1 90 ? 10.144 -1.490 -20.439 1.00 96.94 90 GLU A C 1
ATOM 730 O O . GLU A 1 90 ? 10.460 -2.638 -20.771 1.00 96.94 90 GLU A O 1
ATOM 735 N N . LEU A 1 91 ? 10.049 -1.141 -19.152 1.00 95.62 91 LEU A N 1
ATOM 736 C CA . LEU A 1 91 ? 10.320 -2.062 -18.044 1.00 95.62 91 LEU A CA 1
ATOM 737 C C . LEU A 1 91 ? 9.122 -2.966 -17.719 1.00 95.62 91 LEU A C 1
ATOM 739 O O . LEU A 1 91 ? 9.309 -4.082 -17.229 1.00 95.62 91 LEU A O 1
ATOM 743 N N . TRP A 1 92 ? 7.893 -2.522 -17.992 1.00 96.88 92 TRP A N 1
ATOM 744 C CA . TRP A 1 92 ? 6.671 -3.225 -17.602 1.00 96.88 92 TRP A CA 1
ATOM 745 C C . TRP A 1 92 ? 6.611 -4.684 -18.070 1.00 96.88 92 TRP A C 1
ATOM 747 O O . TRP A 1 92 ? 6.322 -5.538 -17.222 1.00 96.88 92 TRP A O 1
ATOM 757 N N . PRO A 1 93 ? 6.929 -5.046 -19.330 1.00 96.56 93 PRO A N 1
ATOM 758 C CA . PRO A 1 93 ? 6.941 -6.441 -19.776 1.00 96.56 93 PRO A CA 1
ATOM 759 C C . PRO A 1 93 ? 7.827 -7.360 -18.923 1.00 96.56 93 PRO A C 1
ATOM 761 O O . PRO A 1 93 ? 7.472 -8.510 -18.695 1.00 96.56 93 PRO A O 1
ATOM 764 N N . GLN A 1 94 ? 8.925 -6.846 -18.363 1.00 95.19 94 GLN A N 1
ATOM 765 C CA . GLN A 1 94 ? 9.877 -7.629 -17.561 1.00 95.19 94 GLN A CA 1
ATOM 766 C C . GLN A 1 94 ? 9.349 -8.004 -16.166 1.00 95.19 94 GLN A C 1
ATOM 768 O O . GLN A 1 94 ? 9.987 -8.773 -15.449 1.00 95.19 94 GLN A O 1
ATOM 773 N N . THR A 1 95 ? 8.194 -7.462 -15.777 1.00 95.50 95 THR A N 1
ATOM 774 C CA . THR A 1 95 ? 7.522 -7.751 -14.500 1.00 95.50 95 THR A CA 1
ATOM 775 C C . THR A 1 95 ? 6.438 -8.825 -14.621 1.00 95.50 95 THR A C 1
ATOM 777 O O . THR A 1 95 ? 5.713 -9.078 -13.662 1.00 95.50 95 THR A O 1
ATOM 780 N N . GLU A 1 96 ? 6.268 -9.432 -15.799 1.00 94.06 96 GLU A N 1
ATOM 781 C CA . GLU A 1 96 ? 5.263 -10.473 -16.027 1.00 94.06 96 GLU A CA 1
ATOM 782 C C . GLU A 1 96 ? 5.382 -11.626 -15.012 1.00 94.06 96 GLU A C 1
ATOM 784 O O . GLU A 1 96 ? 6.476 -12.090 -14.694 1.00 94.06 96 GLU A O 1
ATOM 789 N N . GLY A 1 97 ? 4.236 -12.053 -14.468 1.00 92.38 97 GLY A N 1
ATOM 790 C CA . GLY A 1 97 ? 4.165 -13.033 -13.379 1.00 92.38 97 GLY A CA 1
ATOM 791 C C . GLY A 1 97 ? 4.570 -12.496 -12.000 1.00 92.38 97 GLY A C 1
ATOM 792 O O . GLY A 1 97 ? 4.687 -13.268 -11.055 1.00 92.38 97 GLY A O 1
ATOM 793 N N . SER A 1 98 ? 4.829 -11.193 -11.860 1.00 95.38 98 SER A N 1
ATOM 794 C CA . SER A 1 98 ? 5.196 -10.560 -10.586 1.00 95.38 98 SER A CA 1
ATOM 795 C C . SER A 1 98 ? 4.579 -9.165 -10.458 1.00 95.38 98 SER A C 1
ATOM 797 O O . SER A 1 98 ? 5.275 -8.169 -10.238 1.00 95.38 98 SER A O 1
ATOM 799 N N . ARG A 1 99 ? 3.252 -9.078 -10.623 1.00 96.25 99 ARG A N 1
ATOM 800 C CA . ARG A 1 99 ? 2.486 -7.820 -10.629 1.00 96.25 99 ARG A CA 1
ATOM 801 C C . ARG A 1 99 ? 1.412 -7.796 -9.552 1.00 96.25 99 ARG A C 1
ATOM 803 O O . ARG A 1 99 ? 0.836 -8.816 -9.203 1.00 96.25 99 ARG A O 1
ATOM 810 N N . VAL A 1 100 ? 1.111 -6.591 -9.084 1.00 97.12 100 VAL A N 1
ATOM 811 C CA . VAL A 1 100 ? -0.048 -6.287 -8.241 1.00 97.12 100 VAL A CA 1
ATOM 812 C C . VAL A 1 100 ? -0.748 -5.070 -8.823 1.00 97.12 100 VAL A C 1
ATOM 814 O O . VAL A 1 100 ? -0.108 -4.054 -9.103 1.00 97.12 100 VAL A O 1
ATOM 817 N N . SER A 1 101 ? -2.067 -5.151 -8.951 1.00 97.56 101 SER A N 1
ATOM 818 C CA . SER A 1 101 ? -2.926 -3.997 -9.201 1.00 97.56 101 SER A CA 1
ATOM 819 C C . SER A 1 101 ? -3.979 -3.874 -8.109 1.00 97.56 101 SER A C 1
ATOM 821 O O . SER A 1 101 ? -4.489 -4.875 -7.599 1.00 97.56 101 SER A O 1
ATOM 823 N N . LYS A 1 102 ? -4.271 -2.636 -7.706 1.00 97.75 102 LYS A N 1
ATOM 824 C CA . LYS A 1 102 ? -5.242 -2.347 -6.648 1.00 97.75 102 LYS A CA 1
ATOM 825 C C . LYS A 1 102 ? -5.820 -0.943 -6.751 1.00 97.75 102 LYS A C 1
ATOM 827 O O . LYS A 1 102 ? -5.167 -0.030 -7.257 1.00 97.75 102 LYS A O 1
ATOM 832 N N . SER A 1 103 ? -7.021 -0.773 -6.214 1.00 97.44 103 SER A N 1
ATOM 833 C CA . SER A 1 103 ? -7.590 0.538 -5.897 1.00 97.44 103 SER A CA 1
ATOM 834 C C . SER A 1 103 ? -7.367 0.814 -4.413 1.00 97.44 103 SER A C 1
ATOM 836 O O . SER A 1 103 ? -7.884 0.090 -3.564 1.00 97.44 103 SER A O 1
ATOM 838 N N . ARG A 1 104 ? -6.587 1.852 -4.118 1.00 97.81 104 ARG A N 1
ATOM 839 C CA . ARG A 1 104 ? -6.215 2.286 -2.775 1.00 97.81 104 ARG A CA 1
ATOM 840 C C . ARG A 1 104 ? -7.114 3.433 -2.326 1.00 97.81 104 ARG A C 1
ATOM 842 O O . ARG A 1 104 ? -7.029 4.537 -2.867 1.00 97.81 104 ARG A O 1
ATOM 849 N N . TYR A 1 105 ? -7.966 3.169 -1.348 1.00 96.50 105 TYR A N 1
ATOM 850 C CA . TYR A 1 105 ? -8.859 4.139 -0.728 1.00 96.50 105 TYR A CA 1
ATOM 851 C C . TYR A 1 105 ? -8.186 4.724 0.503 1.00 96.50 105 TYR A C 1
ATOM 853 O O . TYR A 1 105 ? -7.830 3.987 1.415 1.00 96.50 105 TYR A O 1
ATOM 861 N N . TYR A 1 106 ? -8.046 6.043 0.536 1.00 94.88 106 TYR A N 1
ATOM 862 C CA . TYR A 1 106 ? -7.632 6.771 1.729 1.00 94.88 106 TYR A CA 1
ATOM 863 C C . TYR A 1 106 ? -8.893 7.212 2.458 1.00 94.88 106 TYR A C 1
ATOM 865 O O . TYR A 1 106 ? -9.742 7.887 1.863 1.00 94.88 106 TYR A O 1
ATOM 873 N N . LEU A 1 107 ? -9.032 6.800 3.710 1.00 93.31 107 LEU A N 1
ATOM 874 C CA . LEU A 1 107 ? -10.229 7.025 4.508 1.00 93.31 107 LEU A CA 1
ATOM 875 C C . LEU A 1 107 ? -9.951 8.029 5.620 1.00 93.31 107 LEU A C 1
ATOM 877 O O . LEU A 1 107 ? -8.861 8.067 6.185 1.00 93.31 107 LEU A O 1
ATOM 881 N N . ASP A 1 108 ? -10.973 8.804 5.951 1.00 89.06 108 ASP A N 1
ATOM 882 C CA . ASP A 1 108 ? -11.021 9.586 7.176 1.00 89.06 108 ASP A CA 1
ATOM 883 C C . ASP A 1 108 ? -11.784 8.784 8.232 1.00 89.06 108 ASP A C 1
ATOM 885 O O . ASP A 1 108 ? -12.983 8.519 8.081 1.00 89.06 108 ASP A O 1
ATOM 889 N N . LEU A 1 109 ? -11.096 8.364 9.294 1.00 79.00 109 LEU A N 1
ATOM 890 C CA . LEU A 1 109 ? -11.736 7.730 10.446 1.00 79.00 109 LEU A CA 1
ATOM 891 C C . LEU A 1 109 ? -12.288 8.805 11.396 1.00 79.00 109 LEU A C 1
ATOM 893 O O . LEU A 1 109 ? -11.890 8.884 12.556 1.00 79.00 109 LEU A O 1
ATOM 897 N N . GLU A 1 110 ? -13.259 9.602 10.934 1.00 59.38 110 GLU A N 1
ATOM 898 C CA . GLU A 1 110 ? -13.971 10.561 11.800 1.00 59.38 110 GLU A CA 1
ATOM 899 C C . GLU A 1 110 ? -14.724 9.834 12.941 1.00 59.38 110 GLU A C 1
ATOM 901 O O . GLU A 1 110 ? -14.863 10.356 14.047 1.00 59.38 110 GLU A O 1
ATOM 906 N N . ALA A 1 111 ? -15.185 8.598 12.703 1.00 49.94 111 ALA A N 1
ATOM 907 C CA . ALA A 1 111 ? -16.125 7.894 13.580 1.00 49.94 111 ALA A CA 1
ATOM 908 C C . ALA A 1 111 ? -15.492 7.112 14.746 1.00 49.94 111 ALA A C 1
ATOM 910 O O . ALA A 1 111 ? -16.218 6.641 15.623 1.00 49.94 111 ALA A O 1
ATOM 911 N N . ALA A 1 112 ? -14.166 6.943 14.791 1.00 48.78 112 ALA A N 1
ATOM 912 C CA . ALA A 1 112 ? -13.574 6.056 15.790 1.00 48.78 112 ALA A CA 1
ATOM 913 C C . ALA A 1 112 ? -13.2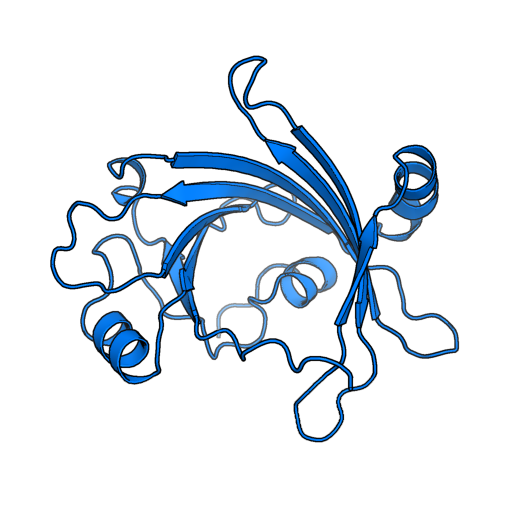59 6.732 17.126 1.00 48.78 112 ALA A C 1
ATOM 915 O O . ALA A 1 112 ? -13.073 5.993 18.084 1.00 48.78 112 ALA A O 1
ATOM 916 N N . GLY A 1 113 ? -13.166 8.070 17.212 1.00 50.72 113 GLY A N 1
ATOM 917 C CA . GLY A 1 113 ? -12.982 8.876 18.444 1.00 50.72 113 GLY A CA 1
ATOM 918 C C . GLY A 1 113 ? -11.806 8.520 19.383 1.00 50.72 113 GLY A C 1
ATOM 919 O O . GLY A 1 113 ? -11.502 9.267 20.306 1.00 50.72 113 GLY A O 1
ATOM 920 N N . LYS A 1 114 ? -11.158 7.377 19.161 1.00 61.72 114 LYS A N 1
ATOM 921 C CA . LYS A 1 114 ? -10.207 6.663 20.015 1.00 61.72 114 LYS A CA 1
ATOM 922 C C . LYS A 1 114 ? -9.001 6.169 19.218 1.00 61.72 114 LYS A C 1
ATOM 924 O O . LYS A 1 114 ? -7.946 5.966 19.802 1.00 61.72 114 LYS A O 1
ATOM 929 N N . ILE A 1 115 ? -9.142 5.979 17.903 1.00 69.00 115 ILE A N 1
ATOM 930 C CA . ILE A 1 115 ? -8.050 5.516 17.044 1.00 69.00 115 ILE A CA 1
ATOM 931 C C . ILE A 1 115 ? -7.238 6.730 16.591 1.00 69.00 115 ILE A C 1
ATOM 933 O O . ILE A 1 115 ? -7.712 7.543 15.800 1.00 69.00 115 ILE A O 1
ATOM 937 N N . ARG A 1 116 ? -6.005 6.847 17.091 1.00 81.06 116 ARG A N 1
ATOM 938 C CA . ARG A 1 116 ? -5.035 7.884 16.701 1.00 81.06 116 ARG A CA 1
ATOM 939 C C . ARG A 1 116 ? -4.242 7.448 15.464 1.00 81.06 116 ARG A C 1
ATOM 941 O O . ARG A 1 116 ? -3.025 7.284 15.516 1.00 81.06 116 ARG A O 1
ATOM 948 N N . ALA A 1 117 ? -4.952 7.221 14.360 1.00 87.00 117 ALA A N 1
ATOM 949 C CA . ALA A 1 117 ? -4.334 6.897 13.078 1.00 87.00 117 ALA A CA 1
ATOM 950 C C . ALA A 1 117 ? -3.795 8.162 12.395 1.00 87.00 117 ALA A C 1
ATOM 952 O O . ALA A 1 117 ? -4.443 9.209 12.402 1.00 87.00 117 ALA A O 1
ATOM 953 N N . LYS A 1 118 ? -2.614 8.051 11.790 1.00 90.62 118 LYS A N 1
ATOM 954 C CA . LYS A 1 118 ? -2.065 9.052 10.869 1.00 90.62 118 LYS A CA 1
ATOM 955 C C . LYS A 1 118 ? -2.631 8.883 9.467 1.00 90.62 118 LYS A C 1
ATOM 957 O O . LYS A 1 118 ? -2.945 9.869 8.811 1.00 90.62 118 LYS A O 1
ATOM 962 N N . GLU A 1 119 ? -2.761 7.635 9.029 1.00 92.69 119 GLU A N 1
ATOM 963 C CA . GLU A 1 119 ? -3.281 7.294 7.715 1.00 92.69 119 GLU A CA 1
ATOM 964 C C . GLU A 1 119 ? -4.052 5.974 7.787 1.00 92.69 119 GLU A C 1
ATOM 966 O O . GLU A 1 119 ? -3.665 5.047 8.499 1.00 92.69 119 GLU A O 1
ATOM 971 N N . VAL A 1 120 ? -5.173 5.912 7.069 1.00 94.44 120 VAL A N 1
ATOM 972 C CA . VAL A 1 120 ? -6.044 4.737 7.003 1.00 94.44 120 VAL A CA 1
ATOM 973 C C . VAL A 1 120 ? -6.273 4.420 5.542 1.00 94.44 120 VAL A C 1
ATOM 975 O O . VAL A 1 120 ? -6.856 5.213 4.796 1.00 94.44 120 VAL A O 1
ATOM 978 N N . ILE A 1 121 ? -5.816 3.245 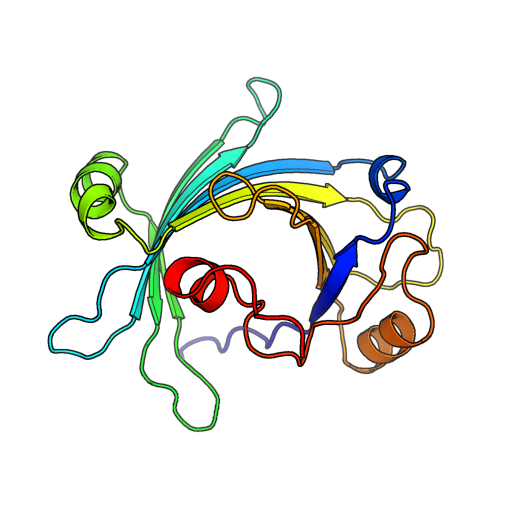5.143 1.00 96.88 121 ILE A N 1
ATOM 979 C CA . ILE A 1 121 ? -5.873 2.775 3.773 1.00 96.88 121 ILE A CA 1
ATOM 980 C C . ILE A 1 121 ? -6.726 1.521 3.713 1.00 96.88 121 ILE A C 1
ATOM 982 O O . ILE A 1 121 ? -6.547 0.619 4.524 1.00 96.88 121 ILE A O 1
ATOM 986 N N . VAL A 1 122 ? -7.588 1.431 2.701 1.00 97.81 122 VAL A N 1
ATOM 987 C CA . VAL A 1 122 ? -8.185 0.170 2.254 1.00 97.81 122 VAL A CA 1
ATOM 988 C C . VAL A 1 122 ? -7.780 -0.096 0.809 1.00 97.81 122 VAL A C 1
ATOM 990 O O . VAL A 1 122 ? -8.075 0.685 -0.093 1.00 97.81 122 VAL A O 1
ATOM 993 N N . ASP A 1 123 ? -7.108 -1.215 0.582 1.00 98.25 123 ASP A N 1
ATOM 994 C CA . ASP A 1 123 ? -6.719 -1.707 -0.731 1.00 98.25 123 ASP A CA 1
ATOM 995 C C . ASP A 1 123 ? -7.695 -2.778 -1.212 1.00 98.25 123 ASP A C 1
ATOM 997 O O . ASP A 1 123 ? -7.818 -3.837 -0.596 1.00 98.25 123 ASP A O 1
ATOM 1001 N N . ILE A 1 124 ? -8.329 -2.533 -2.358 1.00 97.94 124 ILE A N 1
ATOM 1002 C CA . ILE A 1 124 ? -9.063 -3.557 -3.108 1.00 97.94 124 ILE A CA 1
ATOM 1003 C C . ILE A 1 124 ? -8.146 -4.077 -4.211 1.00 97.94 124 ILE A C 1
ATOM 1005 O O . ILE A 1 124 ? -7.859 -3.354 -5.172 1.00 97.94 124 ILE A O 1
ATOM 1009 N N . PHE A 1 125 ? -7.693 -5.320 -4.080 1.00 97.81 125 PHE A N 1
ATOM 1010 C CA . PHE A 1 125 ? -6.823 -5.949 -5.066 1.00 97.81 125 PHE A CA 1
ATOM 1011 C C . PHE A 1 125 ? -7.608 -6.429 -6.292 1.00 97.81 125 PHE A C 1
ATOM 1013 O O . PHE A 1 125 ? -8.799 -6.743 -6.236 1.00 97.81 125 PHE A O 1
ATOM 1020 N N . GLN A 1 126 ? -6.920 -6.448 -7.429 1.00 96.31 126 GLN A N 1
ATOM 1021 C CA . GLN A 1 126 ? -7.470 -6.765 -8.743 1.00 96.31 126 GLN A CA 1
ATOM 1022 C C . GLN A 1 126 ? -6.668 -7.901 -9.401 1.00 96.31 126 GLN A C 1
ATOM 1024 O O . GLN A 1 126 ? -5.619 -8.314 -8.903 1.00 96.31 126 GLN A O 1
ATOM 1029 N N . GLY A 1 127 ? -7.150 -8.390 -10.549 1.00 93.38 127 GLY A N 1
ATOM 1030 C CA . GLY A 1 127 ? -6.474 -9.440 -11.316 1.00 93.38 127 GLY A CA 1
ATOM 1031 C C . GLY A 1 127 ? -6.410 -10.757 -10.545 1.00 93.38 127 GLY A C 1
ATOM 1032 O O . GLY A 1 127 ? -7.418 -11.198 -9.999 1.00 93.38 127 GLY A O 1
ATOM 1033 N N . ASP A 1 128 ? -5.223 -11.354 -10.465 1.00 91.69 128 ASP A N 1
ATOM 1034 C CA . ASP A 1 128 ? -4.999 -12.650 -9.803 1.00 91.69 128 ASP A CA 1
ATOM 1035 C C . ASP A 1 128 ? -5.250 -12.618 -8.284 1.00 91.69 128 ASP A C 1
ATOM 1037 O O . ASP A 1 128 ? -5.378 -13.661 -7.647 1.00 91.69 128 ASP A O 1
ATOM 1041 N N . LEU A 1 129 ? -5.348 -11.420 -7.699 1.00 95.81 129 LEU A N 1
ATOM 1042 C CA . LEU A 1 129 ? -5.647 -11.192 -6.284 1.00 95.81 129 LEU A CA 1
ATOM 1043 C C . LEU A 1 129 ? -7.086 -10.695 -6.065 1.00 95.81 129 LEU A C 1
ATOM 1045 O O . LEU A 1 129 ? -7.401 -10.150 -5.006 1.00 95.81 129 LEU A O 1
ATOM 1049 N N . LEU A 1 130 ? -7.964 -10.843 -7.064 1.00 94.81 130 LEU A N 1
ATOM 1050 C CA . LEU A 1 130 ? -9.365 -10.446 -6.958 1.00 94.81 130 LEU A CA 1
ATOM 1051 C C . LEU A 1 130 ? -10.036 -11.114 -5.747 1.00 94.81 130 LEU A C 1
ATOM 1053 O O . LEU A 1 130 ? -9.952 -12.324 -5.555 1.00 94.81 130 LEU A O 1
ATOM 1057 N N . GLY A 1 131 ? -10.737 -10.304 -4.954 1.00 93.94 131 GLY A N 1
ATOM 1058 C CA . GLY A 1 131 ? -11.396 -10.737 -3.719 1.00 93.94 131 GLY A CA 1
ATOM 1059 C C . GLY A 1 131 ? -10.569 -10.483 -2.459 1.00 93.94 131 GLY A C 1
ATOM 1060 O O . GLY A 1 131 ? -11.142 -10.438 -1.373 1.00 93.94 131 GLY A O 1
ATOM 1061 N N . LEU A 1 132 ? -9.261 -10.229 -2.583 1.00 96.75 132 LEU A N 1
ATOM 1062 C CA . LEU A 1 132 ? -8.461 -9.740 -1.465 1.00 96.75 132 LEU A CA 1
ATOM 1063 C C . LEU A 1 132 ? -8.757 -8.259 -1.223 1.00 96.75 132 LEU A C 1
ATOM 1065 O O . LEU A 1 132 ? -8.573 -7.412 -2.102 1.00 96.75 132 LEU A O 1
ATOM 1069 N N . VAL A 1 133 ? -9.170 -7.948 0.001 1.00 98.00 133 VAL A N 1
ATOM 1070 C CA . VAL A 1 133 ? -9.292 -6.578 0.490 1.00 98.00 133 VAL A CA 1
ATOM 1071 C C . VAL A 1 133 ? -8.537 -6.475 1.807 1.00 98.00 133 VAL A C 1
ATOM 1073 O O . VAL A 1 133 ? -8.746 -7.281 2.715 1.00 98.00 133 VAL A O 1
ATOM 1076 N N . MET A 1 134 ? -7.638 -5.501 1.896 1.00 97.88 134 MET A N 1
ATOM 1077 C CA . MET A 1 134 ? -6.796 -5.294 3.072 1.00 97.88 134 MET A CA 1
ATOM 1078 C C . MET A 1 134 ? -6.874 -3.860 3.552 1.00 97.88 134 MET A C 1
ATOM 1080 O O . MET A 1 134 ? -7.015 -2.946 2.744 1.00 97.88 134 MET A O 1
ATOM 1084 N N . ALA A 1 135 ? -6.706 -3.668 4.852 1.00 97.00 135 ALA A N 1
ATOM 1085 C CA . ALA A 1 135 ? -6.443 -2.368 5.426 1.00 97.00 135 ALA A CA 1
ATOM 1086 C C . ALA A 1 135 ? -5.014 -2.253 5.936 1.00 97.00 135 ALA A C 1
ATOM 1088 O O . ALA A 1 135 ? -4.479 -3.205 6.502 1.00 97.00 135 ALA A O 1
ATOM 1089 N N . GLU A 1 136 ? -4.439 -1.069 5.765 1.00 96.12 136 GLU A N 1
ATOM 1090 C CA . GLU A 1 136 ? -3.202 -0.637 6.413 1.00 96.12 136 GLU A CA 1
ATOM 1091 C C . GLU A 1 136 ? -3.542 0.611 7.234 1.00 96.12 136 GLU A C 1
ATOM 1093 O O . GLU A 1 136 ? -4.193 1.532 6.730 1.00 96.12 136 GLU A O 1
ATOM 1098 N N . ILE A 1 137 ? -3.164 0.624 8.511 1.00 94.25 137 ILE A N 1
ATOM 1099 C CA . ILE A 1 137 ? -3.406 1.762 9.403 1.00 94.25 137 ILE A CA 1
ATOM 1100 C C . ILE A 1 137 ? -2.075 2.165 10.025 1.00 94.25 137 ILE A C 1
ATOM 1102 O O . ILE A 1 137 ? -1.512 1.416 10.828 1.00 94.25 137 ILE A O 1
ATOM 1106 N N . GLU A 1 138 ? -1.584 3.344 9.651 1.00 93.88 138 GLU A N 1
ATOM 1107 C CA . GLU A 1 138 ? -0.368 3.933 10.208 1.00 93.88 138 GLU A CA 1
ATOM 1108 C C . GLU A 1 138 ? -0.702 4.708 11.486 1.00 93.88 138 GLU A C 1
ATOM 1110 O O . GLU A 1 138 ? -1.695 5.440 11.556 1.00 93.88 138 GLU A O 1
ATOM 1115 N N . VAL A 1 139 ? 0.154 4.593 12.495 1.00 92.00 139 VAL A N 1
ATOM 1116 C CA . VAL A 1 139 ? 0.027 5.273 13.785 1.00 92.00 139 VAL A CA 1
ATOM 1117 C C . VAL A 1 139 ? 1.328 5.977 14.178 1.00 92.00 139 VAL A C 1
ATOM 1119 O O . VAL A 1 139 ? 2.382 5.840 13.554 1.00 92.00 139 VAL A O 1
ATOM 1122 N N . ALA A 1 140 ? 1.267 6.802 15.222 1.00 89.56 140 ALA A N 1
ATOM 1123 C CA . ALA A 1 140 ? 2.422 7.578 15.662 1.00 89.56 140 ALA A CA 1
ATOM 1124 C C . ALA A 1 140 ? 3.440 6.782 16.486 1.00 89.56 140 ALA A C 1
ATOM 1126 O O . ALA A 1 140 ? 4.611 7.157 16.519 1.00 89.56 140 ALA A O 1
ATOM 1127 N N . ASN A 1 141 ? 3.005 5.732 17.179 1.00 89.81 141 ASN A N 1
ATOM 1128 C CA . ASN A 1 141 ? 3.818 4.991 18.138 1.00 89.81 141 ASN A CA 1
ATOM 1129 C C . ASN A 1 141 ? 3.259 3.571 18.351 1.00 89.81 141 ASN A C 1
ATOM 1131 O O . ASN A 1 141 ? 2.158 3.242 17.913 1.00 89.81 141 ASN A O 1
ATOM 1135 N N . LEU A 1 142 ? 4.029 2.727 19.041 1.00 91.31 142 LEU A N 1
ATOM 1136 C CA . LEU A 1 142 ? 3.660 1.333 19.309 1.00 91.31 142 LEU A CA 1
ATOM 1137 C C . LEU A 1 142 ? 2.467 1.186 20.268 1.00 91.31 142 LEU A C 1
ATOM 1139 O O . LEU A 1 142 ? 1.754 0.191 20.186 1.00 91.31 142 LEU A O 1
ATOM 1143 N N . GLU A 1 143 ? 2.239 2.157 21.156 1.00 91.69 143 GLU A N 1
ATOM 1144 C CA . GLU A 1 143 ? 1.103 2.144 22.088 1.00 91.69 143 GLU A CA 1
ATOM 1145 C C . GLU A 1 143 ? -0.223 2.273 21.324 1.00 91.69 143 GLU A C 1
ATOM 1147 O O . GLU A 1 143 ? -1.160 1.509 21.552 1.00 91.69 143 GLU A O 1
ATOM 1152 N N . ASP A 1 144 ? -0.273 3.178 20.344 1.00 90.88 144 ASP A N 1
ATOM 1153 C CA . ASP A 1 144 ? -1.420 3.345 19.450 1.00 90.88 144 ASP A CA 1
ATOM 1154 C C . ASP A 1 144 ? -1.660 2.099 18.584 1.00 90.88 144 ASP A C 1
ATOM 1156 O O . ASP A 1 144 ? -2.811 1.716 18.369 1.00 90.88 144 ASP A O 1
ATOM 1160 N N . LEU A 1 145 ? -0.594 1.420 18.135 1.00 91.88 145 LEU A N 1
ATOM 1161 C CA . LEU A 1 145 ? -0.723 0.159 17.395 1.00 91.88 145 LEU A CA 1
ATOM 1162 C C . LEU A 1 145 ? -1.300 -0.948 18.284 1.00 91.88 145 LEU A C 1
ATOM 1164 O O . LEU A 1 145 ? -2.159 -1.711 17.844 1.00 91.88 145 LEU A O 1
ATOM 1168 N N . GLN A 1 146 ? -0.850 -1.036 19.537 1.00 92.31 146 GLN A N 1
ATOM 1169 C CA . GLN A 1 146 ? -1.388 -2.002 20.490 1.00 92.31 146 GLN A CA 1
ATOM 1170 C C . GLN A 1 146 ? -2.879 -1.751 20.747 1.00 92.31 146 GLN A C 1
ATOM 1172 O O . GLN A 1 146 ? -3.674 -2.685 20.646 1.00 92.31 146 GLN A O 1
ATOM 1177 N N . MET A 1 147 ? -3.276 -0.500 20.999 1.00 90.56 147 MET A N 1
ATOM 1178 C CA . MET A 1 147 ? -4.689 -0.142 21.171 1.00 90.56 147 MET A CA 1
ATOM 1179 C C . MET A 1 147 ? -5.529 -0.509 19.945 1.00 90.56 147 MET A C 1
ATOM 1181 O O . MET A 1 147 ? -6.642 -1.017 20.082 1.00 90.56 147 MET A O 1
ATOM 1185 N N . LEU A 1 148 ? -4.987 -0.292 18.746 1.00 90.62 148 LEU A N 1
ATOM 1186 C CA . LEU A 1 148 ? -5.644 -0.651 17.498 1.00 90.62 148 LEU A CA 1
ATOM 1187 C C . LEU A 1 148 ? -5.815 -2.170 17.335 1.00 90.62 148 LEU A C 1
ATOM 1189 O O . LEU A 1 148 ? -6.839 -2.603 16.822 1.00 90.62 148 LEU A O 1
ATOM 1193 N N . ARG A 1 149 ? -4.863 -2.988 17.798 1.00 92.25 149 ARG A N 1
ATOM 1194 C CA . ARG A 1 149 ? -4.995 -4.458 17.808 1.00 92.25 149 ARG A CA 1
ATOM 1195 C C . ARG A 1 149 ? -6.026 -4.953 18.817 1.00 92.25 149 ARG A C 1
ATOM 1197 O O . ARG A 1 149 ? -6.711 -5.936 18.556 1.00 92.25 149 ARG A O 1
ATOM 1204 N N . GLU A 1 150 ? -6.134 -4.282 19.961 1.00 92.00 150 GLU A N 1
ATOM 1205 C CA . GLU A 1 150 ? -7.120 -4.610 20.995 1.00 92.00 150 GLU A CA 1
ATOM 1206 C C . GLU A 1 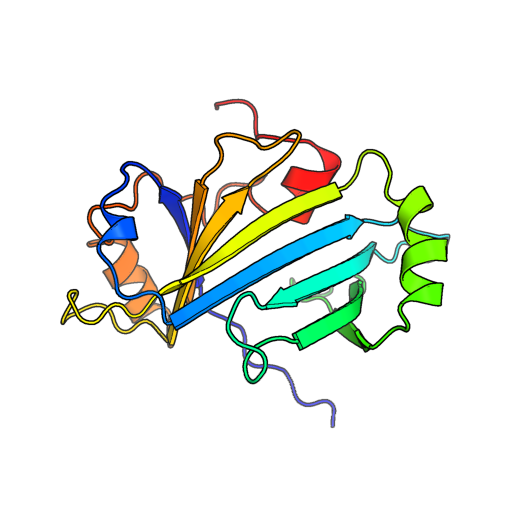150 ? -8.544 -4.206 20.583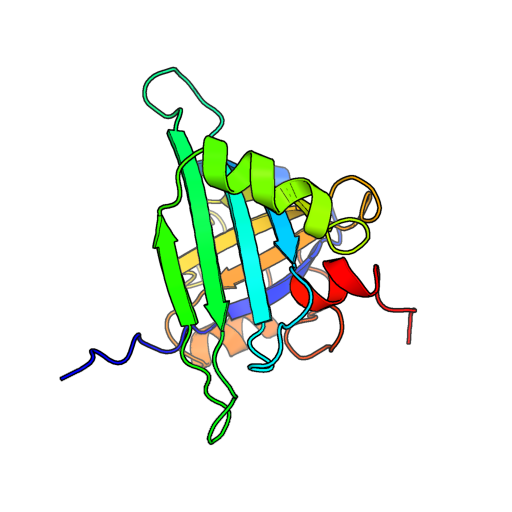 1.00 92.00 150 GLU A C 1
ATOM 1208 O O . GLU A 1 150 ? -9.506 -4.899 20.918 1.00 92.00 150 GLU A O 1
ATOM 1213 N N . GLN A 1 151 ? -8.689 -3.086 19.868 1.00 90.12 151 GLN A N 1
ATOM 1214 C CA . GLN A 1 151 ? -9.975 -2.536 19.426 1.00 90.12 151 GLN A CA 1
ATOM 1215 C C . GLN A 1 151 ? -9.887 -2.023 17.978 1.00 90.12 151 GLN A C 1
ATOM 1217 O O . GLN A 1 151 ? -9.942 -0.807 17.750 1.00 90.12 151 GLN A O 1
ATOM 1222 N N . PRO A 1 152 ? -9.755 -2.920 16.984 1.00 92.06 152 PRO A N 1
ATOM 1223 C CA . PRO A 1 152 ? -9.703 -2.498 15.596 1.00 92.06 152 PRO A CA 1
ATOM 1224 C C . PRO A 1 152 ? -11.079 -1.989 15.135 1.00 92.06 152 PRO A C 1
ATOM 1226 O O . PRO A 1 152 ? -12.106 -2.313 15.746 1.00 92.06 152 PRO A O 1
ATOM 1229 N N . PRO A 1 153 ? -11.146 -1.200 14.046 1.00 91.62 153 PRO A N 1
ATOM 1230 C CA . PRO A 1 153 ? -12.412 -0.886 13.399 1.00 91.62 153 PRO A CA 1
ATOM 1231 C C . PRO A 1 153 ? -13.227 -2.155 13.128 1.00 91.62 153 PRO A C 1
ATOM 1233 O O . PRO A 1 153 ? -12.674 -3.175 12.739 1.00 91.62 153 PRO A O 1
ATOM 1236 N N . VAL A 1 154 ? -14.553 -2.079 13.254 1.00 92.75 154 VAL A N 1
ATOM 1237 C CA . VAL A 1 154 ? -15.467 -3.240 13.126 1.00 92.75 154 VAL A CA 1
ATOM 1238 C C . VAL A 1 154 ? -15.451 -3.938 11.758 1.00 92.75 154 VAL A C 1
ATOM 1240 O O . VAL A 1 154 ? -16.071 -4.982 11.585 1.00 92.75 154 VAL A O 1
ATOM 1243 N N . TRP A 1 155 ? -14.804 -3.334 10.763 1.00 94.50 155 TRP A N 1
ATOM 1244 C CA . TRP A 1 155 ? -14.613 -3.890 9.425 1.00 94.50 155 TRP A CA 1
ATOM 1245 C C . TRP A 1 155 ? -13.260 -4.596 9.247 1.00 94.50 155 TRP A C 1
ATOM 1247 O O . TRP A 1 155 ? -13.059 -5.274 8.237 1.00 94.50 155 TRP A O 1
ATOM 1257 N N . CYS A 1 156 ? -12.341 -4.459 10.205 1.00 95.25 156 CYS A N 1
ATOM 1258 C CA . CYS A 1 156 ? -11.103 -5.228 10.264 1.00 95.25 156 CYS A CA 1
ATOM 1259 C C . CYS A 1 156 ? -11.384 -6.619 10.838 1.00 95.25 156 CYS A C 1
ATOM 1261 O O . CYS A 1 156 ? -11.921 -6.737 11.936 1.00 95.25 156 CYS A O 1
ATOM 1263 N N . GLY A 1 157 ? -10.964 -7.651 10.113 1.00 95.88 157 GLY A N 1
ATOM 1264 C CA . GLY A 1 157 ? -10.962 -9.036 10.568 1.00 95.88 157 GLY A CA 1
ATOM 1265 C C . GLY A 1 157 ? -9.587 -9.450 11.085 1.00 95.88 157 GLY A C 1
ATOM 1266 O O . GLY A 1 157 ? -9.075 -8.911 12.064 1.00 95.88 157 GLY A O 1
ATOM 1267 N N . LEU A 1 158 ? -8.971 -10.425 10.410 1.00 95.81 158 LEU A N 1
ATOM 1268 C CA . LEU A 1 158 ? -7.683 -10.996 10.808 1.00 95.81 158 LEU A CA 1
ATOM 1269 C C . LEU A 1 158 ? -6.545 -9.966 10.726 1.00 95.81 158 LEU A C 1
ATOM 1271 O O . LEU A 1 158 ? -6.284 -9.436 9.646 1.00 95.81 158 LEU A O 1
ATOM 1275 N N . ASP A 1 159 ? -5.831 -9.754 11.836 1.00 96.12 159 ASP A N 1
ATOM 1276 C CA . ASP A 1 159 ? -4.541 -9.051 11.850 1.00 96.12 159 ASP A CA 1
ATOM 1277 C C . ASP A 1 159 ? -3.482 -9.914 11.141 1.00 96.12 159 ASP A C 1
ATOM 1279 O O . ASP A 1 159 ? -3.163 -11.026 11.569 1.00 96.12 159 ASP A O 1
ATOM 1283 N N . VAL A 1 160 ? -2.948 -9.393 10.038 1.00 95.88 160 VAL A N 1
ATOM 1284 C CA . VAL A 1 160 ? -1.920 -10.027 9.202 1.00 95.88 160 VAL A CA 1
ATOM 1285 C C . VAL A 1 160 ? -0.585 -9.277 9.243 1.00 95.88 160 VAL A C 1
ATOM 1287 O O . VAL A 1 160 ? 0.298 -9.567 8.437 1.00 95.88 160 VAL A O 1
ATOM 1290 N N . THR A 1 161 ? -0.407 -8.336 10.175 1.00 92.62 161 THR A N 1
ATOM 1291 C CA . THR A 1 161 ? 0.795 -7.485 10.290 1.00 92.62 161 THR A CA 1
ATOM 1292 C C . THR A 1 161 ? 2.082 -8.311 10.340 1.00 92.62 161 THR A C 1
ATOM 1294 O O . THR A 1 161 ? 3.036 -8.027 9.619 1.00 92.62 161 THR A O 1
ATOM 1297 N N . ASP A 1 162 ? 2.083 -9.370 11.153 1.00 91.00 162 ASP A N 1
ATOM 1298 C CA . ASP A 1 162 ? 3.247 -10.234 11.384 1.00 91.00 162 ASP A CA 1
ATOM 1299 C C . ASP A 1 162 ? 3.200 -11.534 10.552 1.00 91.00 162 ASP A C 1
ATOM 1301 O O . ASP A 1 162 ? 4.090 -12.388 10.646 1.00 91.00 162 ASP A O 1
ATOM 1305 N N . ILE A 1 163 ? 2.174 -11.697 9.705 1.00 91.88 163 ILE A N 1
ATOM 1306 C CA . ILE A 1 163 ? 1.987 -12.891 8.879 1.00 91.88 163 ILE A CA 1
ATOM 1307 C C . ILE A 1 163 ? 2.736 -12.724 7.556 1.00 91.88 163 ILE A C 1
ATOM 1309 O O . ILE A 1 163 ? 2.438 -11.871 6.715 1.00 91.88 163 ILE A O 1
ATOM 1313 N N . LYS A 1 164 ? 3.725 -13.598 7.339 1.00 88.94 164 LYS A N 1
ATOM 1314 C CA . LYS A 1 164 ? 4.468 -13.655 6.076 1.00 88.94 164 LYS A CA 1
ATOM 1315 C C . LYS A 1 164 ? 3.520 -13.962 4.915 1.00 88.94 164 LYS A C 1
ATOM 1317 O O . LYS A 1 164 ? 2.630 -14.793 5.035 1.00 88.94 164 LYS A O 1
ATOM 1322 N N . GLY A 1 165 ? 3.771 -13.332 3.771 1.00 91.62 165 GLY A N 1
ATOM 1323 C CA . GLY A 1 165 ? 3.019 -13.571 2.535 1.00 91.62 165 GLY A CA 1
ATOM 1324 C C . GLY A 1 165 ? 2.075 -12.434 2.137 1.00 91.62 165 GLY A C 1
ATOM 1325 O O . GLY A 1 165 ? 1.784 -12.295 0.958 1.00 91.62 165 GLY A O 1
ATOM 1326 N N . TYR A 1 166 ? 1.692 -11.559 3.072 1.00 92.38 166 TYR A N 1
ATOM 1327 C CA . TYR A 1 166 ? 0.785 -10.433 2.802 1.00 92.38 166 TYR A CA 1
ATOM 1328 C C . TYR A 1 166 ? 1.481 -9.125 2.398 1.00 92.38 166 TYR A C 1
ATOM 1330 O O . TYR A 1 166 ? 0.832 -8.100 2.206 1.00 92.38 166 TYR A O 1
ATOM 1338 N N . SER A 1 167 ? 2.807 -9.124 2.236 1.00 90.69 167 SER A N 1
ATOM 1339 C CA . SER A 1 167 ? 3.487 -7.962 1.658 1.00 90.69 167 SER A CA 1
ATOM 1340 C C . SER A 1 167 ? 3.233 -7.892 0.151 1.00 90.69 167 SER A C 1
ATOM 1342 O O . SER A 1 167 ? 3.167 -8.924 -0.512 1.00 90.69 167 SER A O 1
ATOM 1344 N N . ASN A 1 168 ? 3.174 -6.682 -0.421 1.00 91.62 168 ASN A N 1
ATOM 1345 C CA . ASN A 1 168 ? 2.958 -6.507 -1.866 1.00 91.62 168 ASN A CA 1
ATOM 1346 C C . ASN A 1 168 ? 3.925 -7.346 -2.725 1.00 91.62 168 ASN A C 1
ATOM 1348 O O . ASN A 1 168 ? 3.514 -7.883 -3.745 1.00 91.62 168 ASN A O 1
ATOM 1352 N N . ALA A 1 169 ? 5.196 -7.469 -2.320 1.00 89.81 169 ALA A N 1
ATOM 1353 C CA . ALA A 1 169 ? 6.186 -8.254 -3.059 1.00 89.81 169 ALA A CA 1
ATOM 1354 C C . ALA A 1 169 ? 5.891 -9.759 -3.006 1.00 89.81 169 ALA A C 1
ATOM 1356 O O . ALA A 1 169 ? 6.054 -10.454 -4.002 1.00 89.81 169 ALA A O 1
ATOM 1357 N N . GLN A 1 170 ? 5.446 -10.267 -1.853 1.00 92.75 170 GLN A N 1
ATOM 1358 C CA . GLN A 1 170 ? 5.060 -11.671 -1.720 1.00 92.75 170 GLN A CA 1
ATOM 1359 C C . GLN A 1 170 ? 3.776 -11.963 -2.497 1.00 92.75 170 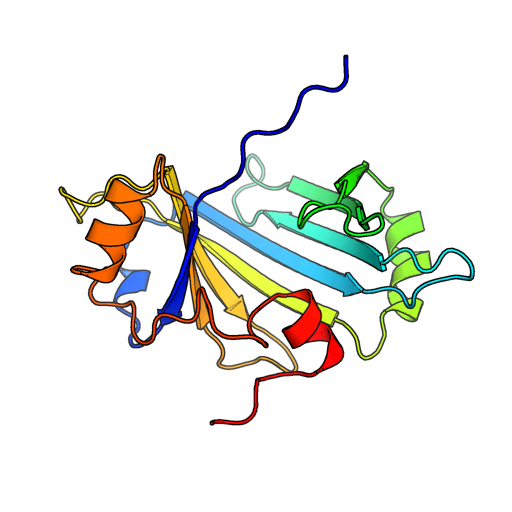GLN A C 1
ATOM 1361 O O . GLN A 1 170 ? 3.759 -12.919 -3.261 1.00 92.75 170 GLN A O 1
ATOM 1366 N N . LEU A 1 171 ? 2.762 -11.100 -2.386 1.00 94.81 171 LEU A N 1
ATOM 1367 C CA . LEU A 1 171 ? 1.519 -11.220 -3.148 1.00 94.81 171 LEU A CA 1
ATOM 1368 C C . LEU A 1 171 ? 1.768 -11.186 -4.663 1.00 94.81 171 LEU A C 1
ATOM 1370 O O . LEU A 1 171 ? 1.175 -11.967 -5.397 1.00 94.81 171 LEU A O 1
ATOM 1374 N N . ALA A 1 172 ? 2.679 -10.324 -5.127 1.00 93.25 172 ALA A N 1
ATOM 1375 C CA . ALA A 1 172 ? 3.042 -10.241 -6.538 1.00 93.25 172 ALA A CA 1
ATOM 1376 C C . ALA A 1 172 ? 3.701 -11.523 -7.054 1.00 93.25 172 ALA A C 1
ATOM 1378 O O . ALA A 1 172 ? 3.358 -11.990 -8.133 1.00 93.25 172 ALA A O 1
ATOM 1379 N N . CYS A 1 173 ? 4.672 -12.062 -6.312 1.00 90.56 173 CYS A N 1
ATOM 1380 C CA . CYS A 1 173 ? 5.494 -13.180 -6.781 1.00 90.56 173 CYS A CA 1
ATOM 1381 C C . CYS A 1 173 ? 4.878 -14.556 -6.500 1.00 90.56 173 CYS A C 1
ATOM 1383 O O . CYS A 1 173 ? 5.156 -15.502 -7.232 1.00 90.56 173 CYS A O 1
ATOM 1385 N N . ASN A 1 174 ? 4.092 -14.679 -5.428 1.00 92.88 174 ASN A N 1
ATOM 1386 C CA . ASN A 1 174 ? 3.618 -15.962 -4.904 1.00 92.88 174 ASN A CA 1
ATOM 1387 C C . ASN A 1 174 ? 2.086 -16.070 -4.858 1.00 92.88 174 ASN A C 1
ATOM 1389 O O . ASN A 1 174 ? 1.573 -17.151 -4.576 1.00 92.88 174 ASN A O 1
ATOM 1393 N N . GLY A 1 175 ? 1.354 -14.984 -5.124 1.00 91.75 175 GLY A N 1
ATOM 1394 C CA . GLY A 1 175 ? -0.099 -14.946 -4.982 1.00 91.75 175 GLY A CA 1
ATOM 1395 C C . GLY A 1 175 ? -0.553 -14.930 -3.520 1.00 91.75 175 GLY A C 1
ATOM 1396 O O . GLY A 1 175 ? 0.196 -14.552 -2.615 1.00 91.75 175 GLY A O 1
ATOM 1397 N N . LEU A 1 176 ? -1.809 -15.318 -3.291 1.00 89.88 176 LEU A N 1
ATOM 1398 C CA . LEU A 1 176 ? -2.370 -15.412 -1.944 1.00 89.88 176 LEU A CA 1
ATOM 1399 C C . LEU A 1 176 ? -1.626 -16.470 -1.116 1.00 89.88 176 LEU A C 1
ATOM 1401 O O . LEU A 1 176 ? -1.386 -17.569 -1.620 1.00 89.88 176 LEU A O 1
ATOM 1405 N N . PRO A 1 177 ? -1.301 -16.187 0.158 1.00 85.38 177 PRO A N 1
ATOM 1406 C CA . PRO A 1 177 ? -0.762 -17.202 1.050 1.00 85.38 177 PRO A CA 1
ATOM 1407 C C . PRO A 1 177 ? -1.746 -18.368 1.152 1.00 85.38 177 PRO A C 1
ATOM 1409 O O . PRO A 1 177 ? -2.931 -18.157 1.419 1.00 85.38 177 PRO A O 1
ATOM 1412 N N . SER A 1 178 ? -1.265 -19.597 0.956 1.00 70.94 178 SER A N 1
ATOM 1413 C CA . SER A 1 178 ? -2.053 -20.787 1.271 1.00 70.94 178 SER A CA 1
ATOM 1414 C C . SER A 1 178 ? -2.506 -20.692 2.725 1.00 70.94 178 SER A C 1
ATOM 1416 O O . SER A 1 178 ? -1.687 -20.403 3.599 1.00 70.94 178 SER A O 1
ATOM 1418 N N . SER A 1 179 ? -3.797 -20.906 2.974 1.00 55.62 179 SER A N 1
ATOM 1419 C CA . SER A 1 179 ? -4.367 -20.961 4.320 1.00 55.62 179 SER A CA 1
ATOM 1420 C C . SER A 1 179 ? -3.494 -21.865 5.196 1.00 55.62 179 SER A C 1
ATOM 1422 O O . SER A 1 179 ? -3.268 -23.020 4.830 1.00 55.62 179 SER A O 1
ATOM 1424 N N . ALA A 1 180 ? -2.952 -21.320 6.287 1.00 37.75 180 ALA A N 1
ATOM 1425 C CA . ALA A 1 180 ? -2.322 -22.123 7.330 1.00 37.75 180 ALA A CA 1
ATOM 1426 C C . ALA A 1 180 ? -3.390 -22.894 8.114 1.00 37.75 180 ALA A C 1
ATOM 1428 O O . ALA A 1 180 ? -4.492 -22.326 8.301 1.00 37.75 180 ALA A O 1
#

Foldseek 3Di:
DPDDDPDWDKWKFWFPDDVLVVFDFPWKKKKKKFWACQDPQNKTKMWMWIWTDDPPVRTDIFIKMWIWADDDPNDIDIDIDTDDPVVCVVCVVNRPQQMWIWIKTWGDPPPPVLQQFPTKIWIQTDDLQHPTIMIMTTHDDVVSVVVCVVPPPPRGDDTCRVPPQPDSRSCRNPNHPDDD

Nearest PDB structures (foldseek):
  9fdg-assembly1_A  TM=4.677E-01  e=6.379E-01  synthetic construct
  7zvc-assembly1_A  TM=2.098E-01  e=2.223E-02  Nepenthes ventricosa x Nepenthes alata
  7zva-assembly1_A  TM=2.113E-01  e=8.326E-02  Nepenthes ventricosa x Nepenthes alata
  7vcf-assembly1_F  TM=2.715E-01  e=1.304E+00  Chlamydomonas reinhardtii

Radius of gyration: 17.12 Å; Cα contacts (8 Å, |Δi|>4): 358; chains: 1; bounding box: 44×41×44 Å

Sequence (180 aa):
MAAELPVEIEGKWLIENDLWRQQRVLRVVNIFQGYLKPDSSGMARRIRYSHTAGDESMRSCQWLQTAKGERVNGQATEVETDITRIEFEELWPQTEGSRVSKSRYYLDLEAAGKIRAKEVIVDIFQGDLLGLVMAEIEVANLEDLQMLREQPPVWCGLDVTDIKGYSNAQLACNGLPSSA

Solvent-accessible surface area (backbone atoms only — not comparable to full-atom values): 10165 Å² total; per-residue (Å²): 131,85,79,81,75,79,84,84,43,67,46,30,23,37,53,68,50,75,66,61,73,77,44,52,73,75,48,39,34,41,37,4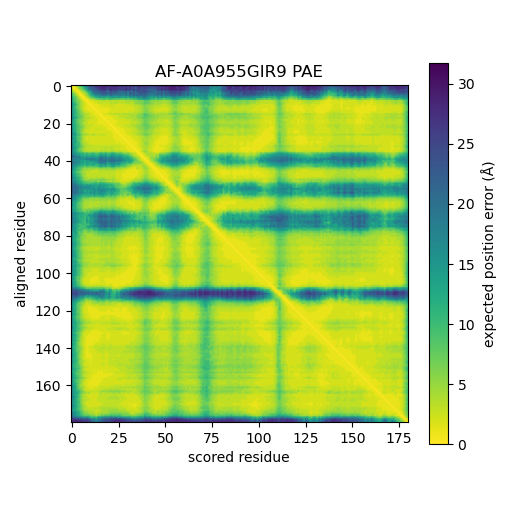3,34,28,40,41,74,53,55,98,82,64,42,44,34,35,42,37,43,37,35,35,60,68,57,84,90,56,49,48,75,48,35,35,36,37,41,38,47,76,72,56,96,89,44,54,59,72,47,78,43,84,45,51,71,66,60,48,63,70,51,49,71,66,12,70,82,17,48,46,39,31,44,37,34,33,45,47,75,78,86,59,91,73,70,67,60,77,42,40,35,40,36,42,34,37,77,98,44,55,86,46,39,36,34,42,40,31,29,88,45,71,66,53,49,50,50,39,70,76,60,54,60,93,24,52,50,57,77,40,64,89,45,85,40,73,47,71,69,38,34,17,63,66,39,77,64,76,86,127

Mean predicted aligned error: 6.42 Å

Secondary structure (DSSP, 8-state):
-PPPPPPPEEEEEEE-SGGGGGSEEEEEEEEEEEEEPP-TT--EEEEEEEEEESSTTT--EEEEEEEEPPPBTTB--EEEEE--HHHHHHHGGGGTTSEEEEEEEEEE-GGGSS--EEEEEEEEE-GGGTT-EEEEEEESSHHHHHHHHHS--TTEEEE-TT-TT-SHHHHHHH-SPPP-